Protein AF-A0A5C4V6X2-F1 (afdb_monomer)

Sequence (331 aa):
MIIRPVDLPLVREELARLTSSAVGDWAFGELAKRFVFKDRDLGDAVAKEEADRLRRAELFFASGDMSALAIAASEGLPAFNLLPEDLPSACGFLFLEEPVNIGELSEDGRQQAPIVAVSWGPMHVSGELVTDPSMMPHGALWVSWYLGREEALANAGLHVTPGKNGADLDRWIATFRHAPRLMCIEVSVVPFSPEAITADIGSDGDRPVRLDDSEGAGRWMRILKSAWLLMQQPVATVSDAEYKRHDRRRLERQKIEPSRVRVIMLRRAKTTSEHGDSDREFHHQWIVRGHWRQQWYPSRGVHRPVWIAPHIKGPEGAPMLGGEKVHAWVR

Structure (mmCIF, N/CA/C/O backbone):
data_AF-A0A5C4V6X2-F1
#
_entry.id   AF-A0A5C4V6X2-F1
#
loop_
_atom_site.group_PDB
_atom_site.id
_atom_site.type_symbol
_atom_site.label_atom_id
_atom_site.label_alt_id
_atom_site.label_comp_id
_atom_site.label_asym_id
_atom_site.label_entity_id
_atom_site.label_seq_id
_atom_site.pdbx_PDB_ins_code
_atom_site.Cartn_x
_atom_site.Cartn_y
_atom_site.Cartn_z
_atom_site.occupancy
_atom_site.B_iso_or_equiv
_atom_site.auth_seq_id
_atom_site.auth_comp_id
_atom_site.auth_asym_id
_atom_site.auth_atom_id
_atom_site.pdbx_PDB_model_num
ATOM 1 N N . MET A 1 1 ? 7.510 16.254 -3.938 1.00 63.25 1 MET A N 1
ATOM 2 C CA . MET A 1 1 ? 6.420 16.260 -4.953 1.00 63.25 1 MET A CA 1
ATOM 3 C C . MET A 1 1 ? 5.091 15.906 -4.283 1.00 63.25 1 MET A C 1
ATOM 5 O O . MET A 1 1 ? 5.080 14.962 -3.512 1.00 63.25 1 MET A O 1
ATOM 9 N N . ILE A 1 2 ? 3.987 16.613 -4.565 1.00 84.81 2 ILE A N 1
ATOM 10 C CA . ILE A 1 2 ? 2.660 16.296 -3.988 1.00 84.81 2 ILE A CA 1
ATOM 11 C C . ILE A 1 2 ? 1.873 15.413 -4.969 1.00 84.81 2 ILE A C 1
ATOM 13 O O . ILE A 1 2 ? 1.561 15.854 -6.076 1.00 84.81 2 ILE A O 1
ATOM 17 N N . ILE A 1 3 ? 1.544 14.182 -4.568 1.00 93.88 3 ILE A N 1
ATOM 18 C CA . ILE A 1 3 ? 0.653 13.269 -5.302 1.00 93.88 3 ILE A CA 1
ATOM 19 C C . ILE A 1 3 ? -0.695 13.251 -4.584 1.00 93.88 3 ILE A C 1
ATOM 21 O O . ILE A 1 3 ? -0.756 12.990 -3.389 1.00 93.88 3 ILE A O 1
ATOM 25 N N . ARG A 1 4 ? -1.785 13.530 -5.305 1.00 96.19 4 ARG A N 1
ATOM 26 C CA . ARG A 1 4 ? -3.150 13.438 -4.763 1.00 96.19 4 ARG A CA 1
ATOM 27 C C . ARG A 1 4 ? -3.753 12.075 -5.116 1.00 96.19 4 ARG A C 1
ATOM 29 O O . ARG A 1 4 ? -3.354 11.499 -6.129 1.00 96.19 4 ARG A O 1
ATOM 36 N N . PRO A 1 5 ? -4.792 11.602 -4.404 1.00 97.94 5 PRO A N 1
ATOM 37 C CA . PRO A 1 5 ? -5.452 10.337 -4.736 1.00 97.94 5 PRO A CA 1
ATOM 38 C C . PRO A 1 5 ? -5.871 10.224 -6.211 1.00 97.94 5 PRO A C 1
ATOM 40 O O . PRO A 1 5 ? -5.601 9.230 -6.876 1.00 97.94 5 PRO A O 1
ATOM 43 N N . VAL A 1 6 ? -6.453 11.290 -6.768 1.00 97.81 6 VAL A N 1
ATOM 44 C CA . VAL A 1 6 ? -6.906 11.348 -8.172 1.00 97.81 6 VAL A CA 1
ATOM 45 C C . VAL A 1 6 ? -5.769 11.332 -9.205 1.00 97.81 6 VAL A C 1
ATOM 47 O O . VAL A 1 6 ? -6.031 11.247 -10.402 1.00 97.81 6 VAL A O 1
ATOM 50 N N . ASP A 1 7 ? -4.511 11.444 -8.774 1.00 97.31 7 ASP A N 1
ATOM 51 C CA . ASP A 1 7 ? -3.341 11.365 -9.649 1.00 97.31 7 ASP A CA 1
ATOM 52 C C . ASP A 1 7 ? -2.807 9.924 -9.773 1.00 97.31 7 ASP A C 1
ATOM 54 O O . ASP A 1 7 ? -2.026 9.652 -10.684 1.00 97.31 7 ASP A O 1
ATOM 58 N N . LEU A 1 8 ? -3.251 8.985 -8.924 1.00 97.75 8 LEU A N 1
ATOM 59 C CA . LEU A 1 8 ? -2.748 7.605 -8.920 1.00 97.75 8 LEU A CA 1
ATOM 60 C C . LEU A 1 8 ? -2.955 6.827 -10.231 1.00 97.75 8 LEU A C 1
ATOM 62 O O . LEU A 1 8 ? -2.033 6.104 -10.604 1.00 97.75 8 LEU A O 1
ATOM 66 N N . PRO A 1 9 ? -4.067 6.969 -10.986 1.00 97.81 9 PRO A N 1
ATOM 67 C CA . PRO A 1 9 ? -4.181 6.301 -12.284 1.00 97.81 9 PRO A CA 1
ATOM 68 C C . PRO A 1 9 ? -3.096 6.745 -13.269 1.00 97.81 9 PRO A C 1
ATOM 70 O O . PRO A 1 9 ? -2.580 5.922 -14.019 1.00 97.81 9 PRO A O 1
ATOM 73 N N . LEU A 1 10 ? -2.726 8.033 -13.235 1.00 96.06 10 LEU A N 1
ATOM 74 C CA . LEU A 1 10 ? -1.632 8.568 -14.042 1.00 96.06 10 LEU A CA 1
ATOM 75 C C . LEU A 1 10 ? -0.285 8.038 -13.553 1.00 96.06 10 LEU A C 1
ATOM 77 O O . LEU A 1 10 ? 0.481 7.550 -14.370 1.00 96.06 10 LEU A O 1
ATOM 81 N N . VAL A 1 11 ? -0.013 8.079 -12.246 1.00 95.88 11 VAL A N 1
ATOM 82 C CA . VAL A 1 11 ? 1.248 7.565 -11.674 1.00 95.88 11 VAL A CA 1
ATOM 83 C C . VAL A 1 11 ? 1.455 6.088 -12.026 1.00 95.88 11 VAL A C 1
ATOM 85 O O . VAL A 1 11 ? 2.527 5.712 -12.489 1.00 95.88 11 VAL A O 1
ATOM 88 N N . ARG A 1 12 ? 0.417 5.259 -11.868 1.00 96.38 12 ARG A N 1
ATOM 89 C CA . ARG A 1 12 ? 0.436 3.833 -12.227 1.00 96.38 12 ARG A CA 1
ATOM 90 C C . ARG A 1 12 ? 0.742 3.618 -13.709 1.00 96.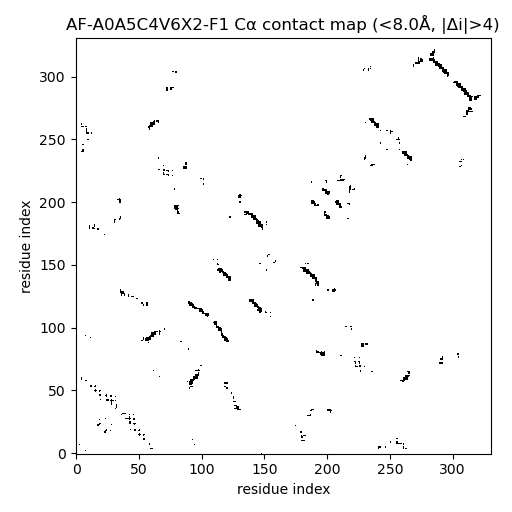38 12 ARG A C 1
ATOM 92 O O . ARG A 1 12 ? 1.520 2.733 -14.044 1.00 96.38 12 ARG A O 1
ATOM 99 N N . GLU A 1 13 ? 0.149 4.423 -14.587 1.00 95.50 13 GLU A N 1
ATOM 100 C CA . GLU A 1 13 ? 0.389 4.343 -16.031 1.00 95.50 13 GLU A CA 1
ATOM 101 C C . GLU A 1 13 ? 1.788 4.843 -16.420 1.00 95.50 13 GLU A C 1
ATOM 103 O O . GLU A 1 13 ? 2.435 4.240 -17.271 1.00 95.50 13 GLU A O 1
ATOM 108 N N . GLU A 1 14 ? 2.285 5.913 -15.793 1.00 93.25 14 GLU A N 1
ATOM 109 C CA . GLU A 1 14 ? 3.659 6.391 -15.986 1.00 93.25 14 GLU A CA 1
ATOM 110 C C . GLU A 1 14 ? 4.669 5.293 -15.610 1.00 93.25 14 GLU A C 1
ATOM 112 O O . GLU A 1 14 ? 5.596 5.028 -16.376 1.00 93.25 14 GLU A O 1
ATOM 117 N N . LEU A 1 15 ? 4.452 4.616 -14.474 1.00 93.56 15 LEU A N 1
ATOM 118 C CA . LEU A 1 15 ? 5.253 3.468 -14.047 1.00 93.56 15 LEU A CA 1
ATOM 119 C C . LEU A 1 15 ? 5.156 2.318 -15.054 1.00 93.56 15 LEU A C 1
ATOM 121 O O . LEU A 1 15 ? 6.179 1.885 -15.569 1.00 93.56 15 LEU A O 1
ATOM 125 N N . ALA A 1 16 ? 3.946 1.875 -15.411 1.00 93.50 16 ALA A N 1
ATOM 126 C CA . ALA A 1 16 ? 3.759 0.758 -16.337 1.00 93.50 16 ALA A CA 1
ATOM 127 C C . ALA A 1 16 ? 4.373 1.020 -17.725 1.00 93.50 16 ALA A C 1
ATOM 129 O O . ALA A 1 16 ? 4.905 0.102 -18.346 1.00 93.50 16 ALA A O 1
ATOM 130 N N . ARG A 1 17 ? 4.326 2.264 -18.226 1.00 90.81 17 ARG A N 1
ATOM 131 C CA . ARG A 1 17 ? 4.975 2.647 -19.492 1.00 90.81 17 ARG A CA 1
ATOM 132 C C . ARG A 1 17 ? 6.494 2.633 -19.401 1.00 90.81 17 ARG A C 1
ATOM 134 O O . ARG A 1 17 ? 7.124 2.174 -20.349 1.00 90.81 17 ARG A O 1
ATOM 141 N N . LEU A 1 18 ? 7.072 3.136 -18.305 1.00 86.75 18 LEU A N 1
ATOM 142 C CA . LEU A 1 18 ? 8.519 3.053 -18.102 1.00 86.75 18 LEU A CA 1
ATOM 143 C C . LEU A 1 18 ? 8.948 1.587 -18.025 1.00 86.75 18 LEU A C 1
ATOM 145 O O . LEU A 1 18 ? 9.894 1.203 -18.707 1.00 86.75 18 LEU A O 1
ATOM 149 N N . THR A 1 19 ? 8.242 0.782 -17.232 1.00 87.31 19 THR A N 1
ATOM 150 C CA . THR A 1 19 ? 8.545 -0.636 -17.056 1.00 87.31 19 THR A CA 1
ATOM 151 C C . THR A 1 19 ? 8.465 -1.392 -18.385 1.00 87.31 19 THR A C 1
ATOM 153 O O . THR A 1 19 ? 9.362 -2.160 -18.674 1.00 87.31 19 THR A O 1
ATOM 156 N N . SER A 1 20 ? 7.480 -1.124 -19.251 1.00 87.88 20 SER A N 1
ATOM 157 C CA . SER A 1 20 ? 7.398 -1.735 -20.597 1.00 87.88 20 SER A CA 1
ATOM 158 C C . SER A 1 20 ? 8.323 -1.113 -21.660 1.00 87.88 20 SER A C 1
ATOM 160 O O . SER A 1 20 ? 8.077 -1.285 -22.854 1.00 87.88 20 SER A O 1
ATOM 162 N N . SER A 1 21 ? 9.313 -0.308 -21.277 1.00 83.81 21 SER A N 1
ATOM 163 C CA . SER A 1 21 ? 10.268 0.292 -22.217 1.00 83.81 21 SER A CA 1
ATOM 164 C C . SER A 1 21 ? 11.620 -0.406 -22.125 1.00 83.81 21 SER A C 1
ATOM 166 O O . SER A 1 21 ? 11.929 -0.988 -21.095 1.00 83.81 21 SER A O 1
ATOM 168 N N . ALA A 1 22 ? 12.491 -0.222 -23.121 1.00 78.19 22 ALA A N 1
ATOM 169 C CA . ALA A 1 22 ? 13.857 -0.766 -23.093 1.00 78.19 22 ALA A CA 1
ATOM 170 C C . ALA A 1 22 ? 14.659 -0.380 -21.830 1.00 78.19 22 ALA A C 1
ATOM 172 O O . ALA A 1 22 ? 15.579 -1.079 -21.413 1.00 78.19 22 ALA A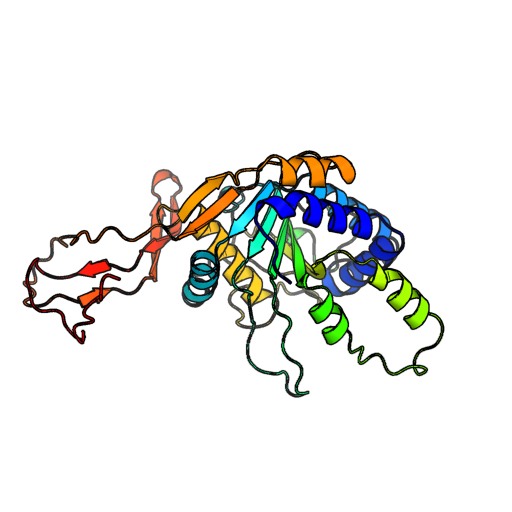 O 1
ATOM 173 N N . VAL A 1 23 ? 14.315 0.754 -21.215 1.00 75.38 23 VAL A N 1
ATOM 174 C CA . VAL A 1 23 ? 14.885 1.199 -19.939 1.00 75.38 23 VAL A CA 1
ATOM 175 C C . VAL A 1 23 ? 14.360 0.356 -18.785 1.00 75.38 23 VAL A C 1
ATOM 177 O O . VAL A 1 23 ? 15.127 0.003 -17.895 1.00 75.38 23 VAL A O 1
ATOM 180 N N . GLY A 1 24 ? 13.059 0.071 -18.788 1.00 76.44 24 GLY A N 1
ATOM 181 C CA . GLY A 1 24 ? 12.416 -0.814 -17.831 1.00 76.44 24 GLY A CA 1
ATOM 182 C C . GLY A 1 24 ? 12.963 -2.231 -17.933 1.00 76.44 24 GLY A C 1
ATOM 183 O O . GLY A 1 24 ? 13.367 -2.763 -16.908 1.00 76.44 24 GLY A O 1
ATOM 184 N N . ASP A 1 25 ? 13.095 -2.775 -19.145 1.00 77.19 25 ASP A N 1
ATOM 185 C CA . ASP A 1 25 ? 13.680 -4.101 -19.399 1.00 77.19 25 ASP A CA 1
ATOM 186 C C . ASP A 1 25 ? 15.080 -4.221 -18.786 1.00 77.19 25 ASP A C 1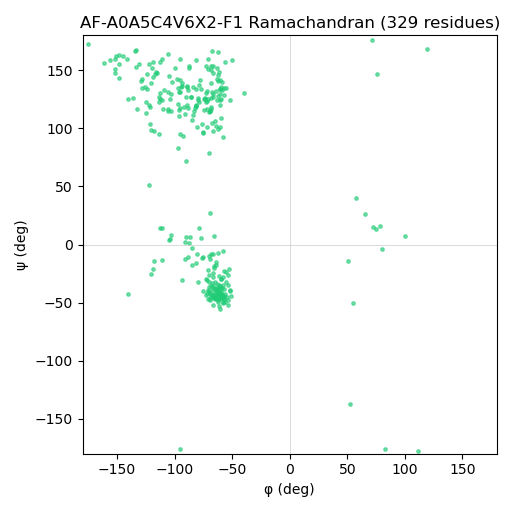
ATOM 188 O O . ASP A 1 25 ? 15.402 -5.191 -18.099 1.00 77.19 25 ASP A O 1
ATOM 192 N N . TRP A 1 26 ? 15.911 -3.193 -18.986 1.00 75.31 26 TRP A N 1
ATOM 193 C CA . TRP A 1 26 ? 17.236 -3.123 -18.383 1.00 75.31 26 TRP A CA 1
ATOM 194 C C . TRP A 1 26 ? 17.169 -2.984 -16.855 1.00 75.31 26 TRP A C 1
ATOM 196 O O . TRP A 1 26 ? 17.791 -3.772 -16.146 1.00 75.31 26 TRP A O 1
ATOM 206 N N . ALA A 1 27 ? 16.409 -2.018 -16.331 1.00 73.88 27 ALA A N 1
ATOM 207 C CA . ALA A 1 27 ? 16.361 -1.722 -14.899 1.00 73.88 27 ALA A CA 1
ATOM 208 C C . ALA A 1 27 ? 15.769 -2.880 -14.080 1.00 73.88 27 ALA A C 1
ATOM 210 O O . ALA A 1 27 ? 16.350 -3.284 -13.075 1.00 73.88 27 ALA A O 1
ATOM 211 N N . PHE A 1 28 ? 14.642 -3.442 -14.521 1.00 74.75 28 PHE A N 1
ATOM 212 C CA . PHE A 1 28 ? 14.029 -4.610 -13.891 1.00 74.75 28 PHE A CA 1
ATOM 213 C C . PHE A 1 28 ? 14.859 -5.869 -14.108 1.00 74.75 28 PHE A C 1
ATOM 215 O O . PHE A 1 28 ? 14.928 -6.680 -13.193 1.00 74.75 28 PHE A O 1
ATOM 222 N N . GLY A 1 29 ? 15.560 -6.003 -15.238 1.00 69.69 29 GLY A N 1
ATOM 223 C CA . GLY A 1 29 ? 16.567 -7.044 -15.416 1.00 69.69 29 GLY A CA 1
ATOM 224 C C . GLY A 1 29 ? 17.681 -6.966 -14.367 1.00 69.69 29 GLY A C 1
ATOM 225 O O . GLY A 1 29 ? 18.030 -7.982 -13.777 1.00 69.69 29 GLY A O 1
ATOM 226 N N . GLU A 1 30 ? 18.225 -5.779 -14.088 1.00 71.25 30 GLU A N 1
ATOM 227 C CA . GLU A 1 30 ? 19.267 -5.605 -13.064 1.00 71.25 30 GLU A CA 1
ATOM 228 C C . GLU A 1 30 ? 18.747 -5.818 -11.634 1.00 71.25 30 GLU A C 1
ATOM 230 O O . GLU A 1 30 ? 19.408 -6.492 -10.843 1.00 71.25 30 GLU A O 1
ATOM 235 N N . LEU A 1 31 ? 17.551 -5.314 -11.305 1.00 70.62 31 LEU A N 1
ATOM 236 C CA . LEU A 1 31 ? 16.918 -5.565 -10.003 1.00 70.62 31 LEU A CA 1
ATOM 237 C C . LEU A 1 31 ? 16.639 -7.065 -9.806 1.00 70.62 31 LEU A C 1
ATOM 239 O O . LEU A 1 31 ? 17.041 -7.646 -8.802 1.00 70.62 31 LEU A O 1
ATOM 243 N N . ALA A 1 32 ? 16.026 -7.723 -10.789 1.00 67.12 32 ALA A N 1
ATOM 244 C CA . ALA A 1 32 ? 15.681 -9.141 -10.730 1.00 67.12 32 ALA A CA 1
ATOM 245 C C . ALA A 1 32 ? 16.906 -10.042 -10.516 1.00 67.12 32 ALA A C 1
ATOM 247 O O . ALA A 1 32 ? 16.865 -10.930 -9.666 1.00 67.12 32 ALA A O 1
ATOM 248 N N . LYS A 1 33 ? 18.012 -9.788 -11.231 1.00 65.50 33 LYS A N 1
ATOM 249 C CA . LYS A 1 33 ? 19.277 -10.535 -11.075 1.00 65.50 33 LYS A CA 1
ATOM 250 C C . LYS A 1 33 ? 19.893 -10.359 -9.692 1.00 65.50 33 LYS A C 1
ATOM 252 O O . LYS A 1 33 ? 20.500 -11.283 -9.164 1.00 65.50 33 LYS A O 1
ATOM 257 N N . ARG A 1 34 ? 19.807 -9.146 -9.135 1.00 63.12 34 ARG A N 1
ATOM 258 C CA . ARG A 1 34 ? 20.435 -8.826 -7.851 1.00 63.12 34 ARG A CA 1
ATOM 259 C C . ARG A 1 34 ? 19.697 -9.464 -6.680 1.00 63.12 34 ARG A C 1
ATOM 261 O O . ARG A 1 34 ? 20.343 -9.748 -5.681 1.00 63.12 34 ARG A O 1
ATOM 268 N N . PHE A 1 35 ? 18.388 -9.673 -6.799 1.00 60.28 35 PHE A N 1
ATOM 269 C CA . PHE A 1 35 ? 17.549 -10.013 -5.651 1.00 60.28 35 PHE A CA 1
ATOM 270 C C . PHE A 1 35 ? 16.819 -11.363 -5.759 1.00 60.28 35 PHE A C 1
ATOM 272 O O . PHE A 1 35 ? 16.511 -11.935 -4.722 1.00 60.28 35 PHE A O 1
ATOM 279 N N . VAL A 1 36 ? 16.542 -11.896 -6.962 1.00 64.50 36 VAL A N 1
ATOM 280 C CA . VAL A 1 36 ? 15.541 -12.978 -7.112 1.00 64.50 36 VAL A CA 1
ATOM 281 C C . VAL A 1 36 ? 15.904 -14.086 -8.119 1.00 64.50 36 VAL A C 1
ATOM 283 O O . VAL A 1 36 ? 15.684 -15.261 -7.819 1.00 64.50 36 VAL A O 1
ATOM 286 N N . PHE A 1 37 ? 16.448 -13.768 -9.302 1.00 69.62 37 PHE A N 1
ATOM 287 C CA . PHE A 1 37 ? 16.612 -14.725 -10.417 1.00 69.62 37 PHE A CA 1
ATOM 288 C C . PHE A 1 37 ? 18.071 -15.002 -10.793 1.00 69.62 37 PHE A C 1
ATOM 290 O O . PHE A 1 37 ? 18.918 -14.114 -10.726 1.00 69.62 37 PHE A O 1
ATOM 297 N N . LYS A 1 38 ? 18.349 -16.232 -11.256 1.00 67.25 38 LYS A N 1
ATOM 298 C CA . LYS A 1 38 ? 19.693 -16.657 -11.694 1.00 67.25 38 LYS A CA 1
ATOM 299 C C . LYS A 1 38 ? 20.062 -16.190 -13.109 1.00 67.25 38 LYS A C 1
ATOM 301 O O . LYS A 1 38 ? 21.238 -15.952 -13.380 1.00 67.25 38 LYS A O 1
ATOM 306 N N . ASP A 1 39 ? 19.086 -16.086 -14.013 1.00 66.50 39 ASP A N 1
ATOM 307 C CA . ASP A 1 39 ? 19.312 -15.831 -15.444 1.00 66.50 39 ASP A CA 1
ATOM 308 C C . ASP A 1 39 ? 19.198 -14.338 -15.808 1.00 66.50 39 ASP A C 1
ATOM 310 O O . ASP A 1 39 ? 18.340 -13.611 -15.303 1.00 66.50 39 ASP A O 1
ATOM 314 N N . ARG A 1 40 ? 20.070 -13.877 -16.715 1.00 56.94 40 ARG A N 1
ATOM 315 C CA . ARG A 1 40 ? 20.117 -12.494 -17.188 1.00 56.94 40 ARG A CA 1
ATOM 316 C C . ARG A 1 40 ? 19.164 -12.183 -18.340 1.00 56.94 40 ARG A C 1
ATOM 318 O O . ARG A 1 40 ? 18.879 -10.999 -18.540 1.00 56.94 40 ARG A O 1
ATOM 325 N N . ASP A 1 41 ? 18.669 -13.197 -19.042 1.00 66.69 41 ASP A N 1
ATOM 326 C CA . ASP A 1 41 ? 17.851 -13.031 -20.252 1.00 66.69 41 ASP A CA 1
ATOM 327 C C . ASP A 1 41 ? 16.345 -12.874 -19.957 1.00 66.69 41 ASP A C 1
ATOM 329 O O . ASP A 1 41 ? 15.536 -12.676 -20.862 1.00 66.69 41 ASP A O 1
ATOM 333 N N . LEU A 1 42 ? 15.957 -12.882 -18.677 1.00 68.62 42 LEU A N 1
ATOM 334 C CA . LEU A 1 42 ? 14.565 -12.752 -18.225 1.00 68.62 42 LEU A CA 1
ATOM 335 C C . LEU A 1 42 ? 14.077 -11.299 -18.089 1.00 68.62 42 LEU A C 1
ATOM 337 O O . LEU A 1 42 ? 12.912 -11.085 -17.761 1.00 68.62 42 LEU A O 1
ATOM 341 N N . GLY A 1 43 ? 14.935 -10.300 -18.329 1.00 68.88 43 GLY A N 1
ATOM 342 C CA . GLY A 1 43 ? 14.634 -8.886 -18.057 1.00 68.88 43 GLY A CA 1
ATOM 343 C C . GLY A 1 43 ? 13.341 -8.375 -18.705 1.00 68.88 43 GLY A C 1
ATOM 344 O O . GLY A 1 43 ? 12.511 -7.799 -18.009 1.00 68.88 43 GLY A O 1
ATOM 345 N N . ASP A 1 44 ? 13.132 -8.650 -19.998 1.00 75.56 44 ASP A N 1
ATOM 346 C CA . ASP A 1 44 ? 11.900 -8.288 -20.729 1.00 75.56 44 ASP A CA 1
ATOM 347 C C . ASP A 1 44 ? 10.668 -8.995 -20.136 1.00 75.56 44 ASP A C 1
ATOM 349 O O . ASP A 1 44 ? 9.654 -8.367 -19.837 1.00 75.56 44 ASP A O 1
ATOM 353 N N . ALA A 1 45 ? 10.769 -10.300 -19.854 1.00 79.69 45 ALA A N 1
ATOM 354 C CA . ALA A 1 45 ? 9.664 -11.063 -19.273 1.00 79.69 45 ALA A CA 1
ATOM 355 C C . ALA A 1 45 ? 9.249 -10.523 -17.893 1.00 79.69 45 ALA A C 1
ATOM 357 O O . ALA A 1 45 ? 8.059 -10.311 -17.647 1.00 79.69 45 ALA A O 1
ATOM 358 N N . VAL A 1 46 ? 10.226 -10.237 -17.029 1.00 80.44 46 VAL A N 1
ATOM 359 C CA . VAL A 1 46 ? 10.010 -9.670 -15.694 1.00 80.44 46 VAL A CA 1
ATOM 360 C C . VAL A 1 46 ? 9.430 -8.256 -15.773 1.00 80.44 46 VAL A C 1
ATOM 362 O O . VAL A 1 46 ? 8.465 -7.936 -15.080 1.00 80.44 46 VAL A O 1
ATOM 365 N N . ALA A 1 47 ? 9.990 -7.400 -16.628 1.00 84.19 47 ALA A N 1
ATOM 366 C CA . ALA A 1 47 ? 9.513 -6.034 -16.804 1.00 84.19 47 ALA A CA 1
ATOM 367 C C . ALA A 1 47 ? 8.075 -6.014 -17.352 1.00 84.19 47 ALA A C 1
ATOM 369 O O . ALA A 1 47 ? 7.213 -5.266 -16.881 1.00 84.19 47 ALA A O 1
ATOM 370 N N . LYS A 1 48 ? 7.765 -6.893 -18.305 1.00 86.56 48 LYS A N 1
ATOM 371 C CA . LYS A 1 48 ? 6.410 -7.061 -18.823 1.00 86.56 48 LYS A CA 1
ATOM 372 C C . LYS A 1 48 ? 5.436 -7.526 -17.743 1.00 86.56 48 LYS A C 1
ATOM 374 O O . LYS A 1 48 ? 4.358 -6.943 -17.618 1.00 86.56 48 LYS A O 1
ATOM 379 N N . GLU A 1 49 ? 5.815 -8.527 -16.951 1.00 86.75 49 GLU A N 1
ATOM 380 C CA . GLU A 1 49 ? 5.000 -9.022 -15.841 1.00 86.75 49 GLU A CA 1
ATOM 381 C C . GLU A 1 49 ? 4.711 -7.912 -14.823 1.00 86.75 49 GLU A C 1
ATOM 383 O O . GLU A 1 49 ? 3.555 -7.707 -14.441 1.00 86.75 49 GLU A O 1
ATOM 388 N N . GLU A 1 50 ? 5.728 -7.132 -14.457 1.00 89.81 50 GLU A N 1
ATOM 389 C CA . GLU A 1 50 ? 5.570 -5.983 -13.574 1.00 89.81 50 GLU A CA 1
ATOM 390 C C . GLU A 1 50 ? 4.614 -4.936 -14.153 1.00 89.81 50 GLU A C 1
ATOM 392 O O . GLU A 1 50 ? 3.727 -4.434 -13.458 1.00 89.81 50 GLU A O 1
ATOM 397 N N . ALA A 1 51 ? 4.773 -4.589 -15.429 1.00 92.44 51 ALA A N 1
ATOM 398 C CA . ALA A 1 51 ? 3.921 -3.600 -16.070 1.00 92.44 51 ALA A CA 1
ATOM 399 C C . ALA A 1 51 ? 2.458 -4.066 -16.126 1.00 92.44 51 ALA A C 1
ATOM 401 O O . ALA A 1 51 ? 1.539 -3.277 -15.890 1.00 92.44 51 ALA A O 1
ATOM 402 N N . ASP A 1 52 ? 2.225 -5.350 -16.391 1.00 92.50 52 ASP A N 1
ATOM 403 C CA . ASP A 1 52 ? 0.889 -5.942 -16.404 1.00 92.50 52 ASP A CA 1
ATOM 404 C C . ASP A 1 52 ? 0.288 -6.026 -14.994 1.00 92.50 52 ASP A C 1
ATOM 406 O O . ASP A 1 52 ? -0.909 -5.782 -14.805 1.00 92.50 52 ASP A O 1
ATOM 410 N N . ARG A 1 53 ? 1.108 -6.301 -13.975 1.00 93.56 53 ARG A N 1
ATOM 411 C CA . ARG A 1 53 ? 0.720 -6.246 -12.559 1.00 93.56 53 ARG A CA 1
ATOM 412 C C . ARG A 1 53 ? 0.327 -4.827 -12.156 1.00 93.56 53 ARG A C 1
ATOM 414 O O . ARG A 1 53 ? -0.761 -4.631 -11.616 1.00 93.56 53 ARG A O 1
ATOM 421 N N . LEU A 1 54 ? 1.130 -3.829 -12.523 1.00 95.44 54 LEU A N 1
ATOM 422 C CA . LEU A 1 54 ? 0.809 -2.417 -12.330 1.00 95.44 54 LEU A CA 1
ATOM 423 C C . LEU A 1 54 ? -0.512 -2.045 -13.000 1.00 95.44 54 LEU A C 1
ATOM 425 O O . LEU A 1 54 ? -1.357 -1.452 -12.346 1.00 95.44 54 LEU A O 1
ATOM 429 N N . ARG A 1 55 ? -0.760 -2.426 -14.258 1.00 95.31 55 ARG A N 1
ATOM 430 C CA . ARG A 1 55 ? -2.028 -2.101 -14.945 1.00 95.31 55 ARG A CA 1
ATOM 431 C C . ARG A 1 55 ? -3.256 -2.737 -14.284 1.00 95.31 55 ARG A C 1
ATOM 433 O O . ARG A 1 55 ? -4.319 -2.117 -14.271 1.00 95.31 55 ARG A O 1
ATOM 440 N N . ARG A 1 56 ? -3.113 -3.939 -13.714 1.00 95.50 56 ARG A N 1
ATOM 441 C CA . ARG A 1 56 ? -4.179 -4.651 -12.982 1.00 95.50 56 ARG A CA 1
ATOM 442 C C . ARG A 1 56 ? -4.352 -4.186 -11.536 1.00 95.50 56 ARG A C 1
ATOM 444 O O . ARG A 1 56 ? -5.372 -4.503 -10.928 1.00 95.50 56 ARG A O 1
ATOM 451 N N . ALA A 1 57 ? -3.382 -3.463 -10.983 1.00 98.00 57 ALA A N 1
ATOM 452 C CA . ALA A 1 57 ? -3.375 -3.084 -9.582 1.00 98.00 57 ALA A CA 1
ATOM 453 C C . ALA A 1 57 ? -4.570 -2.193 -9.215 1.00 98.00 57 ALA A C 1
ATOM 455 O O . ALA A 1 57 ? -4.800 -1.136 -9.820 1.00 98.00 57 ALA A O 1
ATOM 456 N N . GLU A 1 58 ? -5.293 -2.599 -8.171 1.00 98.56 58 GLU A N 1
ATOM 457 C CA . GLU A 1 58 ? -6.257 -1.739 -7.498 1.00 98.56 58 GLU A CA 1
ATOM 458 C C . GLU A 1 58 ? -5.523 -0.615 -6.755 1.00 98.56 58 GLU A C 1
ATOM 460 O O . GLU A 1 58 ? -4.474 -0.829 -6.149 1.00 98.56 58 GLU A O 1
ATOM 465 N N . LEU A 1 59 ? -6.065 0.602 -6.813 1.00 98.75 59 LEU A N 1
ATOM 466 C CA . LEU A 1 59 ? -5.377 1.796 -6.328 1.00 98.75 59 LEU A CA 1
ATOM 467 C C . LEU A 1 59 ? -5.802 2.155 -4.906 1.00 98.75 59 LEU A C 1
ATOM 469 O O . LEU A 1 59 ? -6.997 2.290 -4.622 1.00 98.75 59 LEU A O 1
ATOM 473 N N . PHE A 1 60 ? -4.814 2.391 -4.049 1.00 98.75 60 PHE A N 1
ATOM 474 C CA . PHE A 1 60 ? -4.989 2.816 -2.670 1.00 98.75 60 PHE A CA 1
ATOM 475 C C . PHE A 1 60 ? -4.141 4.045 -2.364 1.00 98.75 60 PHE A C 1
ATOM 477 O O . PHE A 1 60 ? -2.984 4.143 -2.768 1.00 98.75 60 PHE A O 1
ATOM 484 N N . PHE A 1 61 ? -4.713 4.962 -1.599 1.00 98.56 61 PHE A N 1
ATOM 485 C CA . PHE A 1 61 ? -4.022 6.118 -1.052 1.00 98.56 61 PHE A CA 1
ATOM 486 C C . PHE A 1 61 ? -4.219 6.116 0.462 1.00 98.56 61 PHE A C 1
ATOM 488 O O . PHE A 1 61 ? -5.349 6.289 0.915 1.00 98.56 61 PHE A O 1
ATOM 495 N N . ALA A 1 62 ? -3.161 5.916 1.243 1.00 98.00 62 ALA A N 1
ATOM 496 C CA . ALA A 1 62 ? -3.220 6.062 2.693 1.00 98.00 62 ALA A CA 1
ATOM 497 C C . ALA A 1 62 ? -2.893 7.504 3.084 1.00 98.00 62 ALA A C 1
ATOM 499 O O . ALA A 1 62 ? -1.853 8.033 2.694 1.00 98.00 62 ALA A O 1
ATOM 500 N N . SER A 1 63 ? -3.773 8.126 3.872 1.00 96.88 63 SER A N 1
ATOM 501 C CA . SER A 1 63 ? -3.530 9.465 4.413 1.00 96.88 63 SER A CA 1
ATOM 502 C C . SER A 1 63 ? -2.298 9.496 5.323 1.00 96.88 63 SER A C 1
ATOM 504 O O . SER A 1 63 ? -1.844 8.446 5.788 1.00 96.88 63 SER A O 1
ATOM 506 N N . GLY A 1 64 ? -1.797 10.692 5.638 1.00 94.94 64 GLY A N 1
ATOM 507 C CA . GLY A 1 64 ? -0.635 10.881 6.514 1.00 94.94 64 GLY A CA 1
ATOM 508 C C . GLY A 1 64 ? -0.815 10.170 7.856 1.00 94.94 64 GLY A C 1
ATOM 509 O O . GLY A 1 64 ? -0.028 9.295 8.200 1.00 94.94 64 GLY A O 1
ATOM 510 N N . ASP A 1 65 ? -1.935 10.419 8.542 1.00 94.88 65 ASP A N 1
ATOM 511 C CA . ASP A 1 65 ? -2.265 9.760 9.818 1.00 94.88 65 ASP A CA 1
ATOM 512 C C . ASP A 1 65 ? -2.338 8.227 9.716 1.00 94.88 65 ASP A C 1
ATOM 514 O O . ASP A 1 65 ? -1.940 7.513 10.636 1.00 94.88 65 ASP A O 1
ATOM 518 N N . MET A 1 66 ? -2.859 7.704 8.602 1.00 96.12 66 MET A N 1
ATOM 519 C CA . MET A 1 66 ? -2.982 6.262 8.384 1.00 96.12 66 MET A CA 1
ATOM 520 C C . MET A 1 66 ? -1.610 5.629 8.129 1.00 96.12 66 MET A C 1
ATOM 522 O O . MET A 1 66 ? -1.300 4.568 8.668 1.00 96.12 66 MET A O 1
ATOM 526 N N . SER A 1 67 ? -0.779 6.303 7.338 1.00 95.56 67 SER A N 1
ATOM 527 C CA . SER A 1 67 ? 0.593 5.904 7.027 1.00 95.56 67 SER A CA 1
ATOM 528 C C . SER A 1 67 ? 1.464 5.933 8.291 1.00 95.56 67 SER A C 1
ATOM 530 O O . SER A 1 67 ? 2.118 4.943 8.616 1.00 95.56 67 SER A O 1
ATOM 532 N N . ALA A 1 68 ? 1.372 7.006 9.081 1.00 94.25 68 ALA A N 1
ATOM 533 C CA . ALA A 1 68 ? 2.041 7.139 10.372 1.00 94.25 68 ALA A CA 1
ATOM 534 C C . ALA A 1 68 ? 1.597 6.059 11.372 1.00 94.25 68 ALA A C 1
ATOM 536 O O . ALA A 1 68 ? 2.436 5.464 12.051 1.00 94.25 68 ALA A O 1
ATOM 537 N N . LEU A 1 69 ? 0.294 5.746 11.432 1.00 94.94 69 LEU A N 1
ATOM 538 C CA . LEU A 1 69 ? -0.198 4.643 12.257 1.00 94.94 69 LEU A CA 1
ATOM 539 C C . LEU A 1 69 ? 0.379 3.301 11.799 1.00 94.94 69 LEU A C 1
ATOM 541 O O . LEU A 1 69 ? 0.790 2.517 12.647 1.00 94.94 69 LEU A O 1
ATOM 545 N N . ALA A 1 70 ? 0.428 3.024 10.494 1.00 95.00 70 ALA A N 1
ATOM 546 C CA . ALA A 1 70 ? 0.989 1.773 9.987 1.00 95.00 70 ALA A CA 1
ATOM 547 C C . ALA A 1 70 ? 2.467 1.612 10.373 1.00 95.00 70 ALA A C 1
ATOM 549 O O . ALA A 1 70 ? 2.855 0.528 10.820 1.00 95.00 70 ALA A O 1
ATOM 550 N N . ILE A 1 71 ? 3.254 2.691 10.274 1.00 92.00 71 ILE A N 1
ATOM 551 C CA . ILE A 1 71 ? 4.659 2.741 10.703 1.00 92.00 71 ILE A CA 1
ATOM 552 C C . ILE A 1 71 ? 4.766 2.456 12.204 1.00 92.00 71 ILE A C 1
ATOM 554 O O . ILE A 1 71 ? 5.444 1.503 12.590 1.00 92.00 71 ILE A O 1
ATOM 558 N N . ALA A 1 72 ? 4.054 3.214 13.041 1.00 92.25 72 ALA A N 1
ATOM 559 C CA . ALA A 1 72 ? 4.113 3.073 14.496 1.00 92.25 72 ALA A CA 1
ATOM 560 C C . ALA A 1 72 ? 3.618 1.697 14.972 1.00 92.25 72 ALA A C 1
ATOM 562 O O . ALA A 1 72 ? 4.245 1.046 15.804 1.00 92.25 72 ALA A O 1
ATOM 563 N N . ALA A 1 73 ? 2.510 1.209 14.412 1.00 92.88 73 ALA A N 1
ATOM 564 C CA . ALA A 1 73 ? 1.959 -0.096 14.749 1.00 92.88 73 ALA A CA 1
ATOM 565 C C . ALA A 1 73 ? 2.888 -1.238 14.312 1.00 92.88 73 ALA A C 1
ATOM 567 O O . ALA A 1 73 ? 2.890 -2.286 14.954 1.00 92.88 73 ALA A O 1
ATOM 568 N N . SER A 1 74 ? 3.706 -1.057 13.270 1.00 89.88 74 SER A N 1
ATOM 569 C CA . SER A 1 74 ? 4.615 -2.110 12.802 1.00 89.88 74 SER A CA 1
ATOM 570 C C . SER A 1 74 ? 5.617 -2.558 13.871 1.00 89.88 74 SER A C 1
ATOM 572 O O . SER A 1 74 ? 5.993 -3.725 13.875 1.00 89.88 74 SER A O 1
ATOM 574 N N . GLU A 1 75 ? 6.018 -1.678 14.797 1.00 87.00 75 GLU A N 1
ATOM 575 C CA . GLU A 1 75 ? 7.017 -1.981 15.834 1.00 87.00 75 GLU A CA 1
ATOM 576 C C . GLU A 1 75 ? 6.582 -3.111 16.767 1.00 87.00 75 GLU A C 1
ATOM 578 O O . GLU A 1 75 ? 7.406 -3.919 17.186 1.00 87.00 75 GLU A O 1
ATOM 583 N N . GLY A 1 76 ? 5.282 -3.189 17.061 1.00 87.75 76 GLY A N 1
ATOM 584 C CA . GLY A 1 76 ? 4.703 -4.214 17.924 1.00 87.75 76 GLY A CA 1
ATOM 585 C C . GLY A 1 76 ? 3.978 -5.326 17.173 1.00 87.75 76 GLY A C 1
ATOM 586 O O . GLY A 1 76 ? 3.262 -6.090 17.820 1.00 87.75 76 GLY A O 1
ATOM 587 N N . LEU A 1 77 ? 4.065 -5.383 15.837 1.00 88.25 77 LEU A N 1
ATOM 588 C CA . LEU A 1 77 ? 3.345 -6.377 15.041 1.00 88.25 77 LEU A CA 1
ATOM 589 C C . LEU A 1 77 ? 3.963 -7.765 15.276 1.00 88.25 77 LEU A C 1
ATOM 591 O O . LEU A 1 77 ? 5.108 -7.991 14.880 1.00 88.25 77 LEU A O 1
ATOM 595 N N . PRO A 1 78 ? 3.234 -8.710 15.894 1.00 84.81 78 PRO A N 1
ATOM 596 C CA . PRO A 1 78 ? 3.747 -10.057 16.090 1.00 84.81 78 PRO A CA 1
ATOM 597 C C . PRO A 1 78 ? 3.877 -10.798 14.758 1.00 84.81 78 PRO A C 1
ATOM 599 O O . PRO A 1 78 ? 3.117 -10.562 13.816 1.00 84.81 78 PRO A O 1
ATOM 602 N N . ALA A 1 79 ? 4.799 -11.755 14.715 1.00 78.44 79 ALA A N 1
ATOM 603 C CA . ALA A 1 79 ? 4.936 -12.673 13.597 1.00 78.44 79 ALA A CA 1
ATOM 604 C C . ALA A 1 79 ? 3.611 -13.431 13.359 1.00 78.44 79 ALA A C 1
ATOM 606 O O . ALA A 1 79 ? 2.955 -13.888 14.300 1.00 78.44 79 ALA A O 1
ATOM 607 N N . PHE A 1 80 ? 3.187 -13.523 12.099 1.00 80.88 80 PHE A N 1
ATOM 608 C CA . PHE A 1 80 ? 1.975 -14.229 11.694 1.00 80.88 80 PHE A CA 1
ATOM 609 C C . PHE A 1 80 ? 2.121 -14.737 10.259 1.00 80.88 80 PHE A C 1
ATOM 611 O O . PHE A 1 80 ? 2.816 -14.126 9.441 1.00 80.88 80 PHE A O 1
ATOM 618 N N . ASN A 1 81 ? 1.439 -15.844 9.961 1.00 78.38 81 ASN A N 1
ATOM 619 C CA . ASN A 1 81 ? 1.363 -16.382 8.610 1.00 78.38 81 ASN A CA 1
ATOM 620 C C . ASN A 1 81 ? 0.542 -15.418 7.735 1.00 78.38 81 ASN A C 1
ATOM 622 O O . ASN A 1 81 ? -0.640 -15.193 8.008 1.00 78.38 81 ASN A O 1
ATOM 626 N N . LEU A 1 82 ? 1.180 -14.836 6.719 1.00 80.81 82 LEU A N 1
ATOM 627 C CA . LEU A 1 82 ? 0.501 -14.001 5.736 1.00 80.81 82 LEU A CA 1
ATOM 628 C C . LEU A 1 82 ? -0.348 -14.889 4.826 1.00 80.81 82 LEU A C 1
ATOM 630 O O . LEU A 1 82 ? 0.173 -15.784 4.173 1.00 80.81 82 LEU A O 1
ATOM 634 N N . LEU A 1 83 ? -1.639 -14.602 4.749 1.00 84.25 83 LEU A N 1
ATOM 635 C CA . LEU A 1 83 ? -2.589 -15.287 3.888 1.00 84.25 83 LEU A CA 1
ATOM 636 C C . LEU A 1 83 ? -3.091 -14.334 2.795 1.00 84.25 83 LEU A C 1
ATOM 638 O O . LEU A 1 83 ? -3.081 -13.117 2.993 1.00 84.25 83 LEU A O 1
ATOM 642 N N . PRO A 1 84 ? -3.581 -14.848 1.654 1.00 86.62 84 PRO A N 1
ATOM 643 C CA . PRO A 1 84 ? -4.157 -14.008 0.607 1.00 86.62 84 PRO A CA 1
ATOM 644 C C . PRO A 1 84 ? -5.273 -13.075 1.102 1.00 86.62 84 PRO A C 1
ATOM 646 O O . PRO A 1 84 ? -5.373 -11.947 0.628 1.00 86.62 84 PRO A O 1
ATOM 649 N N . GLU A 1 85 ? -6.084 -13.505 2.076 1.00 86.88 85 GLU A N 1
ATOM 650 C CA . GLU A 1 85 ? -7.136 -12.667 2.673 1.00 86.88 85 GLU A CA 1
ATOM 651 C C . GLU A 1 85 ? -6.625 -11.504 3.533 1.00 86.88 85 GLU A C 1
ATOM 653 O O . GLU A 1 85 ? -7.406 -10.629 3.892 1.00 86.88 85 GLU A O 1
ATOM 658 N N . ASP A 1 86 ? -5.338 -11.483 3.883 1.00 89.19 86 ASP A N 1
ATOM 659 C CA . ASP A 1 86 ? -4.740 -10.364 4.611 1.00 89.19 86 ASP A CA 1
ATOM 660 C C . ASP A 1 86 ? -4.391 -9.204 3.693 1.00 89.19 86 ASP A C 1
ATOM 662 O O . ASP A 1 86 ? -4.032 -8.135 4.177 1.00 89.19 86 ASP A O 1
ATOM 666 N N . LEU A 1 87 ? -4.492 -9.392 2.381 1.00 93.75 87 LEU A N 1
ATOM 667 C CA . LEU A 1 87 ? -4.263 -8.350 1.399 1.00 93.75 87 LEU A CA 1
ATOM 668 C C . LEU A 1 87 ? -5.584 -7.618 1.133 1.00 93.75 87 LEU A C 1
ATOM 670 O O . LEU A 1 87 ? -6.602 -8.260 0.880 1.00 93.75 87 LEU A O 1
ATOM 674 N N . PRO A 1 88 ? -5.593 -6.276 1.075 1.00 96.25 88 PRO A N 1
ATOM 675 C CA . PRO A 1 88 ? -6.814 -5.527 0.775 1.00 96.25 88 PRO A CA 1
ATOM 676 C C . PRO A 1 88 ? -7.281 -5.696 -0.689 1.00 96.25 88 PRO A C 1
ATOM 678 O O . PRO A 1 88 ? -8.376 -5.249 -1.050 1.00 96.25 88 PRO A O 1
ATOM 681 N N . SER A 1 89 ? -6.441 -6.305 -1.533 1.00 96.81 89 SER A N 1
ATOM 682 C CA . SER A 1 89 ? -6.731 -6.795 -2.886 1.00 96.81 89 SER A CA 1
ATOM 683 C C . SER A 1 89 ? -5.666 -7.806 -3.320 1.00 96.81 89 SER A C 1
ATOM 685 O O . SER A 1 89 ? -4.524 -7.732 -2.866 1.00 96.81 89 SER A O 1
ATOM 687 N N . ALA A 1 90 ? -5.988 -8.697 -4.263 1.00 94.50 90 ALA A N 1
ATOM 688 C CA . ALA A 1 90 ? -5.023 -9.672 -4.788 1.00 94.50 90 ALA A CA 1
ATOM 689 C C . ALA A 1 90 ? -3.850 -9.021 -5.549 1.00 94.50 90 ALA A C 1
ATOM 691 O O . ALA A 1 90 ? -2.734 -9.526 -5.521 1.00 94.50 90 ALA A O 1
ATOM 692 N N . CYS A 1 91 ? -4.101 -7.893 -6.221 1.00 96.56 91 CYS A N 1
ATOM 693 C CA . CYS A 1 91 ? -3.098 -7.081 -6.907 1.00 96.56 91 CYS A CA 1
ATOM 694 C C . CYS A 1 91 ? -3.374 -5.612 -6.589 1.00 96.56 91 CYS A C 1
ATOM 696 O O . CYS A 1 91 ? -4.503 -5.152 -6.773 1.00 96.56 91 CYS A O 1
ATOM 698 N N . GLY A 1 92 ? -2.391 -4.869 -6.088 1.00 98.00 92 GLY A N 1
ATOM 699 C CA . GLY A 1 92 ? -2.623 -3.517 -5.589 1.00 98.00 92 GLY A CA 1
ATOM 700 C C . GLY A 1 92 ? -1.420 -2.594 -5.690 1.00 98.00 92 GLY A C 1
ATOM 701 O O . GLY A 1 92 ? -0.284 -3.035 -5.828 1.00 98.00 92 GLY A O 1
ATOM 702 N N . PHE A 1 93 ? -1.705 -1.296 -5.659 1.00 98.56 93 PHE A N 1
ATOM 703 C CA . PHE A 1 93 ? -0.739 -0.207 -5.630 1.00 98.56 93 PHE A CA 1
ATOM 704 C C . PHE A 1 93 ? -1.163 0.766 -4.531 1.00 98.56 93 PHE A C 1
ATOM 706 O O . PHE A 1 93 ? -2.241 1.361 -4.609 1.00 98.56 93 PHE A O 1
ATOM 713 N N . LEU A 1 94 ? -0.330 0.912 -3.506 1.00 98.50 94 LEU A N 1
ATOM 714 C CA . LEU A 1 94 ? -0.556 1.777 -2.357 1.00 98.50 94 LEU A CA 1
ATOM 715 C C . LEU A 1 94 ? 0.429 2.940 -2.389 1.00 98.50 94 LEU A C 1
ATOM 717 O O . LEU A 1 94 ? 1.637 2.727 -2.398 1.00 98.50 94 LEU A O 1
ATOM 721 N N . PHE A 1 95 ? -0.101 4.159 -2.356 1.00 98.12 95 PHE A N 1
ATOM 722 C CA . PHE A 1 95 ? 0.664 5.366 -2.065 1.00 98.12 95 PHE A CA 1
ATOM 723 C C . PHE A 1 95 ? 0.514 5.736 -0.584 1.00 98.12 95 PHE A C 1
ATOM 725 O O . PHE A 1 95 ? -0.605 5.733 -0.062 1.00 98.12 95 PHE A O 1
ATOM 732 N N . LEU A 1 96 ? 1.628 6.062 0.066 1.00 96.38 96 LEU A N 1
ATOM 733 C CA . LEU A 1 96 ? 1.721 6.479 1.463 1.00 96.38 96 LEU A CA 1
ATOM 734 C C . LEU A 1 96 ? 1.985 7.986 1.502 1.00 96.38 96 LEU A C 1
ATOM 736 O O . LEU A 1 96 ? 3.008 8.453 1.003 1.00 96.38 96 LEU A O 1
ATOM 740 N N . GLU A 1 97 ? 1.051 8.756 2.059 1.00 94.62 97 GLU A N 1
ATOM 741 C CA . GLU A 1 97 ? 1.226 10.208 2.191 1.00 94.62 97 GLU A CA 1
ATOM 742 C C . GLU A 1 97 ? 2.324 10.564 3.205 1.00 94.62 97 GLU A C 1
ATOM 744 O O . GLU A 1 97 ? 3.078 11.501 2.956 1.00 94.62 97 GLU A O 1
ATOM 749 N N . GLU A 1 98 ? 2.453 9.788 4.290 1.00 92.56 98 GLU A N 1
ATOM 750 C CA . GLU A 1 98 ? 3.632 9.838 5.166 1.00 92.56 98 GLU A CA 1
ATOM 751 C C . GLU A 1 98 ? 4.660 8.804 4.678 1.00 92.56 98 GLU A C 1
ATOM 753 O O . GLU A 1 98 ? 4.347 7.606 4.674 1.00 92.56 98 GLU A O 1
ATOM 758 N N . PRO A 1 99 ? 5.870 9.219 4.267 1.00 89.38 99 PRO A N 1
ATOM 759 C CA . PRO A 1 99 ? 6.883 8.295 3.782 1.00 89.38 99 PRO A CA 1
ATOM 760 C C . PRO A 1 99 ? 7.405 7.345 4.858 1.00 89.38 99 PRO A C 1
ATOM 762 O O . PRO A 1 99 ? 7.579 7.704 6.023 1.00 89.38 99 PRO A O 1
ATOM 765 N N . VAL A 1 100 ? 7.762 6.134 4.440 1.00 85.88 100 VAL A N 1
ATOM 766 C CA . VAL A 1 100 ? 8.447 5.171 5.298 1.00 85.88 100 VAL A CA 1
ATOM 767 C C . VAL A 1 100 ? 9.944 5.438 5.259 1.00 85.88 100 VAL A C 1
ATOM 769 O O . VAL A 1 100 ? 10.620 5.119 4.280 1.00 85.88 100 VAL A O 1
ATOM 772 N N . ASN A 1 101 ? 10.460 5.987 6.355 1.00 78.38 101 ASN A N 1
ATOM 773 C CA . ASN A 1 101 ? 11.889 6.176 6.579 1.00 78.38 101 ASN A CA 1
ATOM 774 C C . ASN A 1 101 ? 12.429 5.015 7.427 1.00 78.38 101 ASN A C 1
ATOM 776 O O . ASN A 1 101 ? 11.975 4.804 8.556 1.00 78.38 101 ASN A O 1
ATOM 780 N N . ILE A 1 102 ? 13.403 4.262 6.916 1.00 60.41 102 ILE A N 1
ATOM 781 C CA . ILE A 1 102 ? 14.119 3.269 7.722 1.00 60.41 102 ILE A CA 1
ATOM 782 C C . ILE A 1 102 ? 15.402 3.913 8.265 1.00 60.41 102 ILE A C 1
ATOM 784 O O . ILE A 1 102 ? 16.435 3.890 7.623 1.00 60.41 102 ILE A O 1
ATOM 788 N N . GLY A 1 103 ? 15.355 4.436 9.488 1.00 55.06 103 GLY A N 1
ATOM 789 C CA . GLY A 1 103 ? 16.565 4.634 10.303 1.00 55.06 103 GLY A CA 1
ATOM 790 C C . GLY A 1 103 ? 17.530 5.753 9.882 1.00 55.06 103 GLY A C 1
ATOM 791 O O . GLY A 1 103 ? 17.304 6.483 8.919 1.00 55.06 103 GLY A O 1
ATOM 792 N N . GLU A 1 104 ? 18.560 5.932 10.716 1.00 49.09 104 GLU A N 1
ATOM 793 C CA . GLU A 1 104 ? 19.550 7.012 10.624 1.00 49.09 104 GLU A CA 1
ATOM 794 C C . GLU A 1 104 ? 20.447 6.892 9.383 1.00 49.09 104 GLU A C 1
ATOM 796 O O . GLU A 1 104 ? 20.470 5.863 8.706 1.00 49.09 104 GLU A O 1
ATOM 801 N N . LEU A 1 105 ? 21.165 7.985 9.092 1.00 47.62 105 LEU A N 1
ATOM 802 C CA . LEU A 1 105 ? 22.194 8.071 8.053 1.00 47.62 105 LEU A CA 1
ATOM 803 C C . LEU A 1 105 ? 23.022 6.782 8.031 1.00 47.62 105 LEU A C 1
ATOM 805 O O . LEU A 1 105 ? 23.508 6.349 9.077 1.00 47.62 105 LEU A O 1
ATOM 809 N N . SER A 1 106 ? 23.215 6.183 6.857 1.00 51.47 106 SER A N 1
ATOM 810 C CA . SER A 1 106 ? 24.238 5.145 6.723 1.00 51.47 106 SER A CA 1
ATOM 811 C C . SER A 1 106 ? 25.599 5.712 7.153 1.00 51.47 106 SER A C 1
ATOM 813 O O . SER A 1 106 ? 25.796 6.928 7.145 1.00 51.47 106 SER A O 1
ATOM 815 N N . GLU A 1 107 ? 26.552 4.859 7.547 1.00 47.97 107 GLU A N 1
ATOM 816 C CA . GLU A 1 107 ? 27.890 5.292 8.011 1.00 47.97 107 GLU A CA 1
ATOM 817 C C . GLU A 1 107 ? 28.615 6.227 7.015 1.00 47.97 107 GLU A C 1
ATOM 819 O O . GLU A 1 107 ? 29.498 6.992 7.396 1.00 47.97 107 GLU A O 1
ATOM 824 N N . ASP A 1 108 ? 28.213 6.206 5.741 1.00 49.00 108 ASP A N 1
ATOM 825 C CA . ASP A 1 108 ? 28.684 7.078 4.661 1.00 49.00 108 ASP A CA 1
ATOM 826 C C . ASP A 1 108 ? 27.926 8.425 4.542 1.00 49.00 108 ASP A C 1
ATOM 828 O O . ASP A 1 108 ? 28.160 9.187 3.601 1.00 49.00 108 ASP A O 1
ATOM 832 N N . GLY A 1 109 ? 27.024 8.738 5.476 1.00 46.41 109 GLY A N 1
ATOM 833 C CA . GLY A 1 109 ? 26.238 9.971 5.514 1.00 46.41 109 GLY A CA 1
ATOM 834 C C . GLY A 1 109 ? 25.092 10.038 4.500 1.00 46.41 109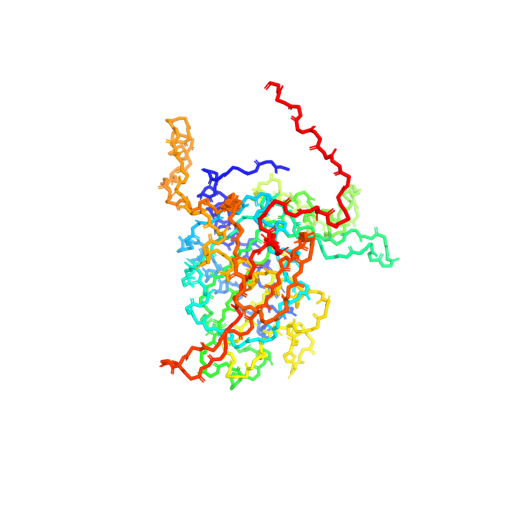 GLY A C 1
ATOM 835 O O . GLY A 1 109 ? 24.551 11.125 4.281 1.00 46.41 109 GLY A O 1
ATOM 836 N N . ARG A 1 110 ? 24.712 8.926 3.853 1.00 50.06 110 ARG A N 1
ATOM 837 C CA . ARG A 1 110 ? 23.560 8.901 2.938 1.00 50.06 110 ARG A CA 1
ATOM 838 C C . ARG A 1 110 ? 22.257 8.702 3.710 1.00 50.06 110 ARG A C 1
ATOM 840 O O . ARG A 1 110 ? 22.152 7.884 4.619 1.00 50.06 110 ARG A O 1
ATOM 847 N N . GLN A 1 111 ? 21.241 9.479 3.351 1.00 52.47 111 GLN A N 1
ATOM 848 C CA . GLN A 1 111 ? 19.900 9.317 3.901 1.00 52.47 111 GLN A CA 1
ATOM 849 C C . GLN A 1 111 ? 19.261 8.070 3.280 1.00 52.47 111 GLN A C 1
ATOM 851 O O . GLN A 1 111 ? 19.206 7.969 2.055 1.00 52.47 111 GLN A O 1
ATOM 856 N N . GLN A 1 112 ? 18.771 7.131 4.099 1.00 60.84 112 GLN A N 1
ATOM 857 C CA . GLN A 1 112 ? 17.986 6.017 3.565 1.00 60.84 112 GLN A CA 1
ATOM 858 C C . GLN A 1 112 ? 16.747 6.555 2.847 1.00 60.84 112 GLN A C 1
ATOM 860 O O . GLN A 1 112 ? 16.074 7.478 3.312 1.00 60.84 112 GLN A O 1
ATOM 865 N N . ALA A 1 113 ? 16.485 5.995 1.673 1.00 66.69 113 ALA A N 1
ATOM 866 C CA . ALA A 1 113 ? 15.501 6.522 0.753 1.00 66.69 113 ALA A CA 1
ATOM 867 C C . ALA A 1 113 ? 14.071 6.396 1.309 1.00 66.69 113 ALA A C 1
ATOM 869 O O . ALA A 1 113 ? 13.675 5.292 1.690 1.00 66.69 113 ALA A O 1
ATOM 870 N N . PRO A 1 114 ? 13.267 7.473 1.314 1.00 85.12 114 PRO A N 1
ATOM 871 C CA . PRO A 1 114 ? 11.890 7.395 1.779 1.00 85.12 114 PRO A CA 1
ATOM 872 C C . PRO A 1 114 ? 11.049 6.573 0.797 1.00 85.12 114 PRO A C 1
ATOM 874 O O . PRO A 1 114 ? 10.826 6.995 -0.340 1.00 85.12 114 PRO A O 1
ATOM 877 N N . ILE A 1 115 ? 10.535 5.420 1.228 1.00 88.12 115 ILE A N 1
ATOM 878 C CA . ILE A 1 115 ? 9.545 4.681 0.437 1.00 88.12 115 ILE A CA 1
ATOM 879 C C . ILE A 1 115 ? 8.207 5.409 0.540 1.00 88.12 115 ILE A C 1
ATOM 881 O O . ILE A 1 115 ? 7.695 5.642 1.634 1.00 88.12 115 ILE A O 1
ATOM 885 N N . VAL A 1 116 ? 7.626 5.753 -0.608 1.00 93.88 116 VAL A N 1
ATOM 886 C CA . VAL A 1 116 ? 6.351 6.495 -0.693 1.00 93.88 116 VAL A CA 1
ATOM 887 C C . VAL A 1 116 ? 5.256 5.703 -1.391 1.00 93.88 116 VAL A C 1
ATOM 889 O O . VAL A 1 116 ? 4.088 6.077 -1.334 1.00 93.88 116 VAL A O 1
ATOM 892 N N . ALA A 1 117 ? 5.603 4.615 -2.076 1.00 96.19 117 ALA A N 1
ATOM 893 C CA . ALA A 1 117 ? 4.610 3.719 -2.636 1.00 96.19 117 ALA A CA 1
ATOM 894 C C . ALA A 1 117 ? 5.122 2.289 -2.727 1.00 96.19 117 ALA A C 1
ATOM 896 O O . ALA A 1 117 ? 6.322 2.019 -2.710 1.00 96.19 117 ALA A O 1
ATOM 897 N N . VAL A 1 118 ? 4.176 1.375 -2.873 1.00 96.19 118 VAL A N 1
ATOM 898 C CA . VAL A 1 118 ? 4.431 -0.050 -3.019 1.00 96.19 118 VAL A CA 1
ATOM 899 C C . VAL A 1 118 ? 3.365 -0.676 -3.900 1.00 96.19 118 VAL A C 1
ATOM 901 O O . VAL A 1 118 ? 2.192 -0.303 -3.835 1.00 96.19 118 VAL A O 1
ATOM 904 N N . SER A 1 119 ? 3.761 -1.637 -4.724 1.00 97.12 119 SER A N 1
ATOM 905 C CA . SER A 1 119 ? 2.835 -2.460 -5.494 1.00 97.12 119 SER A CA 1
ATOM 906 C C . SER A 1 119 ? 3.024 -3.922 -5.133 1.00 97.12 119 SER A C 1
ATOM 908 O O . SER A 1 119 ? 4.150 -4.394 -5.013 1.00 97.12 119 SER A O 1
ATOM 910 N N . TRP A 1 120 ? 1.935 -4.672 -5.009 1.00 95.62 120 TRP A N 1
ATOM 911 C CA . TRP A 1 120 ? 1.970 -6.117 -4.767 1.00 95.62 120 TRP A CA 1
ATOM 912 C C . TRP A 1 120 ? 1.044 -6.857 -5.730 1.00 95.62 120 TRP A C 1
ATOM 914 O O . TRP A 1 120 ? 0.107 -6.293 -6.296 1.00 95.62 120 TRP A O 1
ATOM 924 N N . GLY A 1 121 ? 1.344 -8.125 -5.965 1.00 93.88 121 GLY A N 1
ATOM 925 C CA . GLY A 1 121 ? 0.505 -9.022 -6.745 1.00 93.88 121 GLY A CA 1
ATOM 926 C C . GLY A 1 121 ? 1.070 -10.436 -6.741 1.00 93.88 121 GLY A C 1
ATOM 927 O O . GLY A 1 121 ? 2.170 -10.639 -6.225 1.00 93.88 121 GLY A O 1
ATOM 928 N N . PRO A 1 122 ? 0.334 -11.412 -7.292 1.00 89.69 122 PRO A N 1
ATOM 929 C CA . PRO A 1 122 ? 0.843 -12.769 -7.417 1.00 89.69 122 PRO A CA 1
ATOM 930 C C . PRO A 1 122 ? 2.124 -12.755 -8.251 1.00 89.69 122 PRO A C 1
ATOM 932 O O . PRO A 1 122 ? 2.158 -12.128 -9.310 1.00 89.69 122 PRO A O 1
ATOM 935 N N . MET A 1 123 ? 3.153 -13.440 -7.765 1.00 82.50 123 MET A N 1
ATOM 936 C CA . MET A 1 123 ? 4.341 -13.729 -8.553 1.00 82.50 123 MET A CA 1
ATOM 937 C C . MET A 1 123 ? 4.050 -14.909 -9.476 1.00 82.50 123 MET A C 1
ATOM 939 O O . MET A 1 123 ? 3.646 -15.981 -9.014 1.00 82.50 123 MET A O 1
ATOM 943 N N . HIS A 1 124 ? 4.283 -14.733 -10.771 1.00 77.19 124 HIS A N 1
ATOM 944 C CA . HIS A 1 124 ? 4.384 -15.840 -11.704 1.00 77.19 124 HIS A CA 1
ATOM 945 C C . HIS A 1 124 ? 5.867 -16.185 -11.870 1.00 77.19 124 HIS A C 1
ATOM 947 O O . HIS A 1 124 ? 6.716 -15.317 -12.041 1.00 77.19 124 HIS A O 1
ATOM 953 N N . VAL A 1 125 ? 6.217 -17.466 -11.752 1.00 63.09 125 VAL A N 1
ATOM 954 C CA . VAL A 1 125 ? 7.616 -17.885 -11.895 1.00 63.09 125 VAL A CA 1
ATOM 955 C C . VAL A 1 125 ? 7.973 -17.857 -13.379 1.00 63.09 125 VAL A C 1
ATOM 957 O O . VAL A 1 125 ? 7.688 -18.802 -14.114 1.00 63.09 125 VAL A O 1
ATOM 960 N N . SER A 1 126 ? 8.577 -16.760 -13.826 1.00 62.56 126 SER A N 1
ATOM 961 C CA . SER A 1 126 ? 9.229 -16.653 -15.127 1.00 62.56 126 SER A CA 1
ATOM 962 C C . SER A 1 126 ? 10.736 -16.883 -14.950 1.00 62.56 126 SER A C 1
ATOM 964 O O . SER A 1 126 ? 11.507 -15.948 -14.811 1.00 62.56 126 SER A O 1
ATOM 966 N N . GLY A 1 127 ? 11.164 -18.152 -14.916 1.00 64.62 127 GLY A N 1
ATOM 967 C CA . GLY A 1 127 ? 12.586 -18.539 -14.884 1.00 64.62 127 GLY A CA 1
ATOM 968 C C . GLY A 1 127 ? 13.079 -19.178 -13.581 1.00 64.62 127 GLY A C 1
ATOM 969 O O . GLY A 1 127 ? 12.302 -19.442 -12.667 1.00 64.62 127 GLY A O 1
ATOM 970 N N . GLU A 1 128 ? 14.379 -19.488 -13.518 1.00 69.31 128 GLU A N 1
ATOM 971 C CA . GLU A 1 128 ? 14.990 -20.156 -12.359 1.00 69.31 128 GLU A CA 1
ATOM 972 C C . GLU A 1 128 ? 15.329 -19.140 -11.255 1.00 69.31 128 GLU A C 1
ATOM 974 O O . GLU A 1 128 ? 16.137 -18.223 -11.447 1.00 69.31 128 GLU A O 1
ATOM 979 N N . LEU A 1 129 ? 14.694 -19.304 -10.093 1.00 70.44 129 LEU A N 1
ATOM 980 C CA . LEU A 1 129 ? 14.934 -18.490 -8.901 1.00 70.44 129 LEU A CA 1
ATOM 981 C C . LEU A 1 129 ? 16.280 -18.841 -8.262 1.00 70.44 129 LEU A C 1
ATOM 983 O O . LEU A 1 129 ? 16.771 -19.964 -8.385 1.00 70.44 129 LEU A O 1
ATOM 987 N N . VAL A 1 130 ? 16.871 -17.880 -7.551 1.00 65.00 130 VAL A N 1
ATOM 988 C CA . VAL A 1 130 ? 18.050 -18.126 -6.704 1.00 65.00 130 VAL A CA 1
ATOM 989 C C . VAL A 1 130 ? 17.697 -19.088 -5.568 1.00 65.00 130 VAL A C 1
ATOM 991 O O . VAL A 1 130 ? 18.499 -19.952 -5.231 1.00 65.00 130 VAL A O 1
ATOM 994 N N . THR A 1 131 ? 16.488 -18.973 -5.021 1.00 64.88 131 THR A N 1
ATOM 995 C CA . THR A 1 131 ? 15.969 -19.801 -3.929 1.00 64.88 131 THR A CA 1
ATOM 996 C C . THR A 1 131 ? 15.292 -21.080 -4.407 1.00 64.88 131 THR A C 1
ATOM 998 O O . THR A 1 131 ? 14.746 -21.143 -5.508 1.00 64.88 131 THR A O 1
ATOM 1001 N N . ASP A 1 132 ? 15.283 -22.098 -3.539 1.00 67.44 132 ASP A N 1
ATOM 1002 C CA . ASP A 1 132 ? 14.584 -23.362 -3.787 1.00 67.44 132 ASP A CA 1
ATOM 1003 C C . ASP A 1 132 ? 13.067 -23.123 -3.980 1.00 67.44 132 ASP A C 1
ATOM 1005 O O . ASP A 1 132 ? 12.404 -22.623 -3.061 1.00 67.44 132 ASP A O 1
ATOM 1009 N N . PRO A 1 133 ? 12.480 -23.490 -5.139 1.00 69.19 133 PRO A N 1
ATOM 1010 C CA . PRO A 1 133 ? 11.042 -23.380 -5.380 1.00 69.19 133 PRO A CA 1
ATOM 1011 C C . PRO A 1 133 ? 10.169 -24.092 -4.338 1.00 69.19 133 PRO A C 1
ATOM 1013 O O . PRO A 1 133 ? 9.019 -23.693 -4.137 1.00 69.19 133 PRO A O 1
ATOM 1016 N N . SER A 1 134 ? 10.686 -25.107 -3.631 1.00 71.81 134 SER A N 1
ATOM 1017 C CA . SER A 1 134 ? 9.955 -25.771 -2.544 1.00 71.81 134 SER A CA 1
ATOM 1018 C C . SER A 1 134 ? 9.651 -24.847 -1.361 1.00 71.81 134 SER A C 1
ATOM 1020 O O . SER A 1 134 ? 8.805 -25.184 -0.536 1.00 71.81 134 SER A O 1
ATOM 1022 N N . MET A 1 135 ? 10.311 -23.686 -1.269 1.00 68.19 135 MET A N 1
ATOM 1023 C CA . MET A 1 135 ? 10.063 -22.655 -0.252 1.00 68.19 135 MET A CA 1
ATOM 1024 C C . MET A 1 135 ? 8.784 -21.845 -0.512 1.00 68.19 135 MET A C 1
ATOM 1026 O O . MET A 1 135 ? 8.335 -21.100 0.357 1.00 68.19 135 MET A O 1
ATOM 1030 N N . MET A 1 136 ? 8.177 -21.993 -1.692 1.00 77.19 136 MET A N 1
ATOM 1031 C CA . MET A 1 136 ? 6.953 -21.303 -2.111 1.00 77.19 136 MET A CA 1
ATOM 1032 C C . MET A 1 136 ? 5.838 -22.297 -2.489 1.00 77.19 136 MET A C 1
ATOM 1034 O O . MET A 1 136 ? 5.230 -22.162 -3.554 1.00 77.19 136 MET A O 1
ATOM 1038 N N . PRO A 1 137 ? 5.505 -23.295 -1.642 1.00 73.38 137 PRO A N 1
ATOM 1039 C CA . PRO A 1 137 ? 4.550 -24.349 -2.004 1.00 73.38 137 PRO A CA 1
ATOM 1040 C C . PRO A 1 137 ? 3.121 -23.819 -2.200 1.00 73.38 137 PRO A C 1
ATOM 1042 O O . PRO A 1 137 ? 2.285 -24.475 -2.820 1.00 73.38 137 PRO A O 1
ATOM 1045 N N . HIS A 1 138 ? 2.836 -22.623 -1.680 1.00 77.56 138 HIS A N 1
ATOM 1046 C CA . HIS A 1 138 ? 1.546 -21.942 -1.782 1.00 77.56 138 HIS A CA 1
ATOM 1047 C C . HIS A 1 138 ? 1.615 -20.671 -2.642 1.00 77.56 138 HIS A C 1
ATOM 1049 O O . HIS A 1 138 ? 0.691 -19.860 -2.624 1.00 77.56 138 HIS A O 1
ATOM 1055 N N . GLY A 1 139 ? 2.696 -20.509 -3.410 1.00 81.69 139 GLY A N 1
ATOM 1056 C CA . GLY A 1 139 ? 2.979 -19.311 -4.193 1.00 81.69 139 GLY A CA 1
ATOM 1057 C C . GLY A 1 139 ? 3.626 -18.192 -3.375 1.00 81.69 139 GLY A C 1
ATOM 1058 O O . GLY A 1 139 ? 3.939 -18.344 -2.192 1.00 81.69 139 GLY A O 1
ATOM 1059 N N . ALA A 1 140 ? 3.831 -17.054 -4.033 1.00 82.12 140 ALA A N 1
ATOM 1060 C CA . ALA A 1 140 ? 4.460 -15.877 -3.454 1.00 82.12 140 ALA A CA 1
ATOM 1061 C C . ALA A 1 140 ? 3.847 -14.587 -4.004 1.00 82.12 140 ALA A C 1
ATOM 1063 O O . ALA A 1 140 ? 3.207 -14.575 -5.061 1.00 82.12 140 ALA A O 1
ATOM 1064 N N . LEU A 1 141 ? 4.075 -13.492 -3.287 1.00 87.31 141 LEU A N 1
ATOM 1065 C CA . LEU A 1 141 ? 3.837 -12.147 -3.780 1.00 87.31 141 LEU A CA 1
ATOM 1066 C C . LEU A 1 141 ? 5.114 -11.582 -4.380 1.00 87.31 141 LEU A C 1
ATOM 1068 O O . LEU A 1 141 ? 6.179 -11.660 -3.774 1.00 87.31 141 LEU A O 1
ATOM 1072 N N . TRP A 1 142 ? 4.961 -10.937 -5.528 1.00 88.56 142 TRP A N 1
ATOM 1073 C CA . TRP A 1 142 ? 5.923 -9.968 -6.020 1.00 88.56 142 TRP A CA 1
ATOM 1074 C C . TRP A 1 142 ? 5.589 -8.617 -5.405 1.00 88.56 142 TRP A C 1
ATOM 1076 O O . TRP A 1 142 ? 4.449 -8.149 -5.529 1.00 88.56 142 TRP A O 1
ATOM 1086 N N . VAL A 1 143 ? 6.567 -7.971 -4.775 1.00 89.94 143 VAL A N 1
ATOM 1087 C CA . VAL A 1 143 ? 6.410 -6.643 -4.181 1.00 89.94 143 VAL A CA 1
ATOM 1088 C C . VAL A 1 143 ? 7.462 -5.698 -4.746 1.00 89.94 143 VAL A C 1
ATOM 1090 O O . VAL A 1 143 ? 8.647 -5.968 -4.635 1.00 89.94 143 VAL A O 1
ATOM 1093 N N . SER A 1 144 ? 7.031 -4.588 -5.347 1.00 90.06 144 SER A N 1
ATOM 1094 C CA . SER A 1 144 ? 7.928 -3.541 -5.857 1.00 90.06 144 SER A CA 1
ATOM 1095 C C . SER A 1 144 ? 7.826 -2.301 -4.981 1.00 90.06 144 SER A C 1
ATOM 1097 O O . SER A 1 144 ? 6.719 -1.830 -4.691 1.00 90.06 144 SER A O 1
ATOM 1099 N N . TRP A 1 145 ? 8.972 -1.746 -4.606 1.00 89.88 145 TRP A N 1
ATOM 1100 C CA . TRP A 1 145 ? 9.090 -0.594 -3.719 1.00 89.88 145 TRP A CA 1
ATOM 1101 C C . TRP A 1 145 ? 9.464 0.655 -4.498 1.00 89.88 145 TRP A C 1
ATOM 1103 O O . TRP A 1 145 ? 10.412 0.647 -5.290 1.00 89.88 145 TRP A O 1
ATOM 1113 N N . TYR A 1 146 ? 8.735 1.744 -4.253 1.00 91.31 146 TYR A N 1
ATOM 1114 C CA . TYR A 1 146 ? 8.920 2.987 -4.983 1.00 91.31 146 TYR A CA 1
ATOM 1115 C C . TYR A 1 146 ? 9.207 4.167 -4.075 1.00 91.31 146 TYR A C 1
ATOM 1117 O O . TYR A 1 146 ? 8.637 4.333 -2.992 1.00 91.31 146 TYR A O 1
ATOM 1125 N N . LEU A 1 147 ? 10.017 5.062 -4.615 1.00 88.00 147 LEU A N 1
ATOM 1126 C CA . LEU A 1 147 ? 10.339 6.341 -4.012 1.00 88.00 147 LEU A CA 1
ATOM 1127 C C . LEU A 1 147 ? 10.244 7.464 -5.050 1.00 88.00 147 LEU A C 1
ATOM 1129 O O . LEU A 1 147 ? 10.098 7.207 -6.251 1.00 88.00 147 LEU A O 1
ATOM 1133 N N . GLY A 1 148 ? 10.252 8.713 -4.592 1.00 88.25 148 GLY A N 1
ATOM 1134 C CA . GLY A 1 148 ? 10.160 9.871 -5.477 1.00 88.25 148 GLY A CA 1
ATOM 1135 C C . GLY A 1 148 ? 11.342 9.958 -6.445 1.00 88.25 148 GLY A C 1
ATOM 1136 O O . GLY A 1 148 ? 12.483 9.662 -6.111 1.00 88.25 148 GLY A O 1
ATOM 1137 N N . ARG A 1 149 ? 11.086 10.352 -7.695 1.00 83.81 149 ARG A N 1
ATOM 1138 C CA . ARG A 1 149 ? 12.131 10.405 -8.731 1.00 83.81 149 ARG A CA 1
ATOM 1139 C C . ARG A 1 149 ? 13.377 11.186 -8.298 1.00 83.81 149 ARG A C 1
ATOM 1141 O O . ARG A 1 149 ? 14.48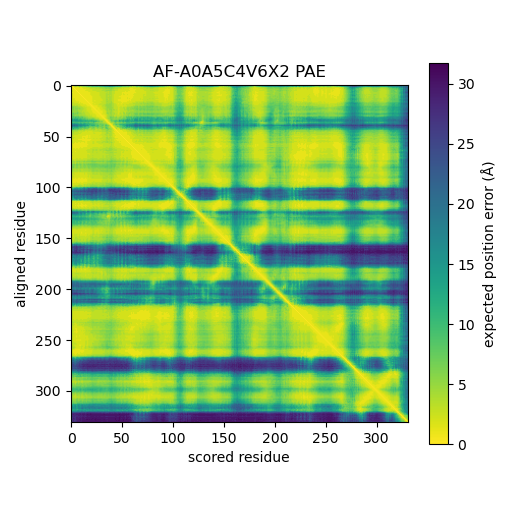2 10.780 -8.633 1.00 83.81 149 ARG A O 1
ATOM 1148 N N . GLU A 1 150 ? 13.208 12.306 -7.601 1.00 79.62 150 GLU A N 1
ATOM 1149 C CA . GLU A 1 150 ? 14.328 13.156 -7.175 1.00 79.62 150 GLU A CA 1
ATOM 1150 C C . GLU A 1 150 ? 15.218 12.431 -6.162 1.00 79.62 150 GLU A C 1
ATOM 1152 O O . GLU A 1 150 ? 16.440 12.418 -6.303 1.00 79.62 150 GLU A O 1
ATOM 1157 N N . GLU A 1 151 ? 14.605 11.740 -5.208 1.00 79.31 151 GLU A N 1
ATOM 1158 C CA . GLU A 1 151 ? 15.290 10.931 -4.213 1.00 79.31 151 GLU A CA 1
ATOM 1159 C C . GLU A 1 151 ? 15.959 9.699 -4.855 1.00 79.31 151 GLU A C 1
ATOM 1161 O O . GLU A 1 151 ? 17.045 9.303 -4.436 1.00 79.31 151 GLU A O 1
ATOM 1166 N N . ALA A 1 152 ? 15.383 9.115 -5.916 1.00 76.12 152 ALA A N 1
ATOM 1167 C CA . ALA A 1 152 ? 15.987 7.970 -6.620 1.00 76.12 152 ALA A CA 1
ATOM 1168 C C . ALA A 1 152 ? 17.263 8.398 -7.335 1.00 76.12 152 ALA A C 1
ATOM 1170 O O . ALA A 1 152 ? 18.286 7.717 -7.262 1.00 76.12 152 ALA A O 1
ATOM 1171 N N . LEU A 1 153 ? 17.201 9.549 -8.007 1.00 72.19 153 LEU A N 1
ATOM 1172 C CA . LEU A 1 153 ? 18.355 10.149 -8.663 1.00 72.19 153 LEU A CA 1
ATOM 1173 C C . LEU A 1 153 ? 19.455 10.472 -7.642 1.00 72.19 153 LEU A C 1
ATOM 1175 O O . LEU A 1 153 ? 20.621 10.187 -7.905 1.00 72.19 153 LEU A O 1
ATOM 1179 N N . ALA A 1 154 ? 19.094 10.996 -6.467 1.00 70.81 154 ALA A N 1
ATOM 1180 C CA . ALA A 1 154 ? 20.054 11.275 -5.401 1.00 70.81 154 ALA A CA 1
ATOM 1181 C C . ALA A 1 154 ? 20.722 9.994 -4.859 1.00 70.81 154 ALA A C 1
ATOM 1183 O O . ALA A 1 154 ? 21.948 9.943 -4.737 1.00 70.81 154 ALA A O 1
ATOM 1184 N N . ASN A 1 155 ? 19.943 8.938 -4.596 1.00 64.38 155 ASN A N 1
ATOM 1185 C CA . ASN A 1 155 ? 20.445 7.678 -4.031 1.00 64.38 155 ASN A CA 1
ATOM 1186 C C . ASN A 1 155 ? 21.312 6.854 -4.978 1.00 64.38 155 ASN A C 1
ATOM 1188 O O . ASN A 1 155 ? 22.199 6.138 -4.519 1.00 64.38 155 ASN A O 1
ATOM 1192 N N . ALA A 1 156 ? 21.139 6.997 -6.291 1.00 61.88 156 ALA A N 1
ATOM 1193 C CA . ALA A 1 156 ? 22.014 6.372 -7.283 1.00 61.88 156 ALA A CA 1
ATOM 1194 C C . ALA A 1 156 ? 23.467 6.913 -7.261 1.00 61.88 156 ALA A C 1
ATOM 1196 O O . ALA A 1 156 ? 24.263 6.589 -8.141 1.00 61.88 156 ALA A O 1
ATOM 1197 N N . GLY A 1 157 ? 23.834 7.761 -6.288 1.00 50.97 157 GLY A N 1
ATOM 1198 C CA . GLY A 1 157 ? 25.155 8.384 -6.196 1.00 50.97 157 GLY A CA 1
ATOM 1199 C C . GLY A 1 157 ? 25.372 9.467 -7.252 1.00 50.97 157 GLY A C 1
ATOM 1200 O O . GLY A 1 157 ? 26.502 9.903 -7.477 1.00 50.97 157 GLY A O 1
ATOM 1201 N N . LEU A 1 158 ? 24.299 9.921 -7.899 1.00 48.25 158 LEU A N 1
ATOM 1202 C CA . LEU A 1 158 ? 24.350 10.946 -8.926 1.00 48.25 158 LEU A CA 1
ATOM 1203 C C . LEU A 1 158 ? 24.200 12.318 -8.290 1.00 48.25 158 LEU A C 1
ATOM 1205 O O . LEU A 1 158 ? 23.240 13.053 -8.517 1.00 48.25 158 LEU A O 1
ATOM 1209 N N . HIS A 1 159 ? 25.252 12.733 -7.592 1.00 43.88 159 HIS A N 1
ATOM 1210 C CA . HIS A 1 159 ? 25.668 14.112 -7.778 1.00 43.88 159 HIS A CA 1
ATOM 1211 C C . HIS A 1 159 ? 26.014 14.231 -9.260 1.00 43.88 159 HIS A C 1
ATOM 1213 O O . HIS A 1 159 ? 27.064 13.748 -9.684 1.00 43.88 159 HIS A O 1
ATOM 1219 N N . VAL A 1 160 ? 25.114 14.790 -10.071 1.00 41.94 160 VAL A N 1
ATOM 1220 C CA . VAL A 1 160 ? 25.412 15.110 -11.469 1.00 41.94 160 VAL A CA 1
ATOM 1221 C C . VAL A 1 160 ? 26.609 16.059 -11.453 1.00 41.94 160 VAL A C 1
ATOM 1223 O O . VAL A 1 160 ? 26.465 17.266 -11.300 1.00 41.94 160 VAL A O 1
ATOM 1226 N N . THR A 1 161 ? 27.813 15.502 -11.547 1.00 39.03 161 THR A N 1
ATOM 1227 C CA . THR A 1 161 ? 29.031 16.254 -11.804 1.00 39.03 161 THR A CA 1
ATOM 1228 C C . THR A 1 161 ? 29.233 16.123 -13.304 1.00 39.03 161 THR A C 1
ATOM 1230 O O . THR A 1 161 ? 29.472 15.006 -13.774 1.00 39.03 161 THR A O 1
ATOM 1233 N N . PRO A 1 162 ? 29.068 17.206 -14.082 1.00 38.41 162 PRO A N 1
ATOM 1234 C CA . PRO A 1 162 ? 29.253 17.148 -15.523 1.00 38.41 162 PRO A CA 1
ATOM 1235 C C . PRO A 1 162 ? 30.613 16.516 -15.861 1.00 38.41 162 PRO A C 1
ATOM 1237 O O . PRO A 1 162 ? 31.646 16.984 -15.385 1.00 38.41 162 PRO A O 1
ATOM 1240 N N . GLY A 1 163 ? 30.610 15.444 -16.661 1.00 47.12 163 GLY A N 1
ATOM 1241 C CA . GLY A 1 163 ? 31.810 14.938 -17.336 1.00 47.12 163 GLY A CA 1
ATOM 1242 C C . GLY A 1 163 ? 32.558 13.737 -16.738 1.00 47.12 163 GLY A C 1
ATOM 1243 O O . GLY A 1 163 ? 33.621 13.426 -17.267 1.00 47.12 163 GLY A O 1
ATOM 1244 N N . LYS A 1 164 ? 32.072 13.044 -15.691 1.00 48.28 164 LYS A N 1
ATOM 1245 C CA . LYS A 1 164 ? 32.815 11.889 -15.119 1.00 48.28 164 LYS A CA 1
ATOM 1246 C C . LYS A 1 164 ? 32.452 10.497 -15.650 1.00 48.28 164 LYS A C 1
ATOM 1248 O O . LYS A 1 164 ? 33.348 9.666 -15.725 1.00 48.28 164 LYS A O 1
ATOM 1253 N N . ASN A 1 165 ? 31.214 10.242 -16.075 1.00 46.44 165 ASN A N 1
ATOM 1254 C CA . ASN A 1 165 ? 30.815 8.922 -16.582 1.00 46.44 165 ASN A CA 1
ATOM 1255 C C . ASN A 1 165 ? 30.298 9.076 -18.020 1.00 46.44 165 ASN A C 1
ATOM 1257 O O . ASN A 1 165 ? 29.219 9.612 -18.232 1.00 46.44 165 ASN A O 1
ATOM 1261 N N . GLY A 1 166 ? 31.102 8.694 -19.014 1.00 56.78 166 GLY A N 1
ATOM 1262 C CA . GLY A 1 166 ? 30.764 8.842 -20.434 1.00 56.78 166 GLY A CA 1
ATOM 1263 C C . GLY A 1 166 ? 29.620 7.926 -20.885 1.00 56.78 166 GLY A C 1
ATOM 1264 O O . GLY A 1 166 ? 29.465 6.839 -20.345 1.00 56.78 166 GLY A O 1
ATOM 1265 N N . ALA A 1 167 ? 28.858 8.380 -21.887 1.00 52.41 167 ALA A N 1
ATOM 1266 C CA . ALA A 1 167 ? 27.838 7.684 -22.693 1.00 52.41 167 ALA A CA 1
ATOM 1267 C C . ALA A 1 167 ? 26.670 6.983 -21.959 1.00 52.41 167 ALA A C 1
ATOM 1269 O O . ALA A 1 167 ? 25.514 7.231 -22.308 1.00 52.41 167 ALA A O 1
ATOM 1270 N N . ASP A 1 168 ? 26.928 6.152 -20.952 1.00 51.06 168 ASP A N 1
ATOM 1271 C CA . ASP A 1 168 ? 25.907 5.431 -20.188 1.00 51.06 168 ASP A CA 1
ATOM 1272 C C . ASP A 1 168 ? 25.180 6.358 -19.216 1.00 51.06 168 ASP A C 1
ATOM 1274 O O . ASP A 1 168 ? 23.956 6.315 -19.145 1.00 51.06 168 ASP A O 1
ATOM 1278 N N . LEU A 1 169 ? 25.890 7.281 -18.554 1.00 51.34 169 LEU A N 1
ATOM 1279 C CA . LEU A 1 169 ? 25.257 8.305 -17.718 1.00 51.34 169 LEU A CA 1
ATOM 1280 C C . LEU A 1 169 ? 24.434 9.292 -18.550 1.00 51.34 169 LEU A C 1
ATOM 1282 O O . LEU A 1 169 ? 23.379 9.713 -18.098 1.00 51.34 169 LEU A O 1
ATOM 1286 N N . ASP A 1 170 ? 24.865 9.646 -19.761 1.00 52.06 170 ASP A N 1
ATOM 1287 C CA . ASP A 1 170 ? 24.095 10.540 -20.635 1.00 52.06 170 ASP A CA 1
ATOM 1288 C C . ASP A 1 170 ? 22.829 9.853 -21.156 1.00 52.06 170 ASP A C 1
ATOM 1290 O O . ASP A 1 170 ? 21.757 10.460 -21.176 1.00 52.06 170 ASP A O 1
ATOM 1294 N N . ARG A 1 171 ? 22.918 8.562 -21.507 1.00 53.62 171 ARG A N 1
ATOM 1295 C CA . ARG A 1 171 ? 21.757 7.733 -21.859 1.00 53.62 171 ARG A CA 1
ATOM 1296 C C . ARG A 1 171 ? 20.813 7.567 -20.666 1.00 53.62 171 ARG A C 1
ATOM 1298 O O . ARG A 1 171 ? 19.598 7.648 -20.835 1.00 53.62 171 ARG A O 1
ATOM 1305 N N . TRP A 1 172 ? 21.360 7.411 -19.464 1.00 58.00 172 TRP A N 1
ATOM 1306 C CA . TRP A 1 172 ? 20.620 7.296 -18.210 1.00 58.00 172 TRP A CA 1
ATOM 1307 C C . TRP A 1 172 ? 19.972 8.641 -17.810 1.00 58.00 172 TRP A C 1
ATOM 1309 O O . TRP A 1 172 ? 18.770 8.718 -17.608 1.00 58.00 172 TRP A O 1
ATOM 1319 N N . ILE A 1 173 ? 20.675 9.772 -17.844 1.00 54.03 173 ILE A N 1
ATOM 1320 C CA . ILE A 1 173 ? 20.106 11.109 -17.585 1.00 54.03 173 ILE A CA 1
ATOM 1321 C C . ILE A 1 173 ? 19.048 11.488 -18.638 1.00 54.03 173 ILE A C 1
ATOM 1323 O O . ILE A 1 173 ? 17.998 12.036 -18.289 1.00 54.03 173 ILE A O 1
ATOM 1327 N N . ALA A 1 174 ? 19.285 11.199 -19.923 1.00 56.88 174 ALA A N 1
ATOM 1328 C CA . ALA A 1 174 ? 18.322 11.468 -20.996 1.00 56.88 174 ALA A CA 1
ATOM 1329 C C . ALA A 1 174 ? 17.029 10.656 -20.825 1.00 56.88 174 ALA A C 1
ATOM 1331 O O . ALA A 1 174 ? 15.935 11.181 -21.029 1.00 56.88 174 ALA A O 1
ATOM 1332 N N . THR A 1 175 ? 17.164 9.412 -20.371 1.00 55.28 175 THR A N 1
ATOM 1333 C CA . THR A 1 175 ? 16.056 8.532 -19.991 1.00 55.28 175 THR A CA 1
ATOM 1334 C C . THR A 1 175 ? 15.249 9.099 -18.817 1.00 55.28 175 THR A C 1
ATOM 1336 O O . THR A 1 175 ? 14.019 9.115 -18.846 1.00 55.28 175 THR A O 1
ATOM 1339 N N . PHE A 1 176 ? 15.925 9.633 -17.797 1.00 60.94 176 PHE A N 1
ATOM 1340 C CA . PHE A 1 176 ? 15.277 10.058 -16.556 1.00 60.94 176 PHE A CA 1
ATOM 1341 C C . PHE A 1 176 ? 14.752 11.503 -16.556 1.00 60.94 176 PHE A C 1
ATOM 1343 O O . PHE A 1 176 ? 13.943 11.864 -15.699 1.00 60.94 176 PHE A O 1
ATOM 1350 N N . ARG A 1 177 ? 15.095 12.327 -17.557 1.00 59.38 177 ARG A N 1
ATOM 1351 C CA . ARG A 1 177 ? 14.460 13.645 -17.776 1.00 59.38 177 ARG A CA 1
ATOM 1352 C C . ARG A 1 177 ? 12.941 13.535 -17.975 1.00 59.38 177 ARG A C 1
ATOM 1354 O O . ARG A 1 177 ? 12.203 14.459 -17.636 1.00 59.38 177 ARG A O 1
ATOM 1361 N N . HIS A 1 178 ? 12.488 12.395 -18.492 1.00 65.31 178 HIS A N 1
ATOM 1362 C CA . HIS A 1 178 ? 11.080 12.049 -18.679 1.00 65.31 178 HIS A CA 1
ATOM 1363 C C . HIS A 1 178 ? 10.621 10.922 -17.747 1.00 65.31 178 HIS A C 1
ATOM 1365 O O . HIS A 1 178 ? 9.554 10.354 -17.974 1.00 65.31 178 HIS A O 1
ATOM 1371 N N . ALA A 1 179 ? 11.404 10.595 -16.709 1.00 70.88 179 ALA A N 1
ATOM 1372 C CA . ALA A 1 179 ? 11.052 9.507 -15.812 1.00 70.88 179 ALA A CA 1
ATOM 1373 C C . ALA A 1 179 ? 9.719 9.779 -15.096 1.00 70.88 179 ALA A C 1
ATOM 1375 O O . ALA A 1 179 ? 9.407 10.946 -14.799 1.00 70.88 179 ALA A O 1
ATOM 1376 N N . PRO A 1 180 ? 8.964 8.706 -14.797 1.00 83.38 180 PRO A N 1
ATOM 1377 C CA . PRO A 1 180 ? 7.774 8.753 -13.967 1.00 83.38 180 PRO A CA 1
ATOM 1378 C C . PRO A 1 180 ? 8.039 9.486 -12.658 1.00 83.38 180 PRO A C 1
ATOM 1380 O O . PRO A 1 180 ? 9.167 9.619 -12.181 1.00 83.38 180 PRO A O 1
ATOM 1383 N N . ARG A 1 181 ? 6.957 9.964 -12.056 1.00 90.44 181 ARG A N 1
ATOM 1384 C CA . ARG A 1 181 ? 6.989 10.636 -10.752 1.00 90.44 181 ARG A CA 1
ATOM 1385 C C . ARG A 1 181 ? 7.638 9.793 -9.652 1.00 90.44 181 ARG A C 1
ATOM 1387 O O . ARG A 1 181 ? 8.260 10.347 -8.747 1.00 90.44 181 ARG A O 1
ATOM 1394 N N . LEU A 1 182 ? 7.489 8.477 -9.746 1.00 91.50 182 LEU A N 1
ATOM 1395 C CA . LEU A 1 182 ? 8.043 7.495 -8.825 1.00 91.50 182 LEU A CA 1
ATOM 1396 C C . LEU A 1 182 ? 8.976 6.549 -9.575 1.00 91.50 182 LEU A C 1
ATOM 1398 O O . LEU A 1 182 ? 8.765 6.296 -10.756 1.00 91.50 182 LEU A O 1
ATOM 1402 N N . MET A 1 183 ? 9.964 5.999 -8.879 1.00 86.00 183 MET A N 1
ATOM 1403 C CA . MET A 1 183 ? 10.912 5.027 -9.420 1.00 86.00 183 MET A CA 1
ATOM 1404 C C . MET A 1 183 ? 10.920 3.775 -8.556 1.00 86.00 183 MET A C 1
ATOM 1406 O O . MET A 1 183 ? 10.944 3.886 -7.332 1.00 86.00 183 MET A O 1
ATOM 1410 N N . CYS A 1 184 ? 10.910 2.605 -9.196 1.00 86.00 184 CYS A N 1
ATOM 1411 C CA . CYS A 1 184 ? 11.137 1.340 -8.506 1.00 86.00 184 CYS A CA 1
ATOM 1412 C C . CYS A 1 184 ? 12.614 1.249 -8.130 1.00 86.00 184 CYS A C 1
ATOM 1414 O O . CYS A 1 184 ? 13.469 1.470 -8.990 1.00 86.00 184 CYS A O 1
ATOM 1416 N N . ILE A 1 185 ? 12.905 0.932 -6.872 1.00 79.44 185 ILE A N 1
ATOM 1417 C CA . ILE A 1 185 ? 14.288 0.777 -6.396 1.00 79.44 185 ILE A CA 1
ATOM 1418 C C . ILE A 1 185 ? 14.607 -0.612 -5.885 1.00 79.44 185 ILE A C 1
ATOM 1420 O O . ILE A 1 185 ? 15.773 -0.983 -5.825 1.00 79.44 185 ILE A O 1
ATOM 1424 N N . GLU A 1 186 ? 13.577 -1.365 -5.527 1.00 78.75 186 GLU A N 1
ATOM 1425 C CA . GLU A 1 186 ? 13.738 -2.665 -4.920 1.00 78.75 186 GLU A CA 1
ATOM 1426 C C . GLU A 1 186 ? 12.534 -3.529 -5.250 1.00 78.75 186 GLU A C 1
ATOM 1428 O O . GLU A 1 186 ? 11.411 -3.038 -5.411 1.00 78.75 186 GLU A O 1
ATOM 1433 N N . VAL A 1 187 ? 12.803 -4.820 -5.362 1.00 80.38 187 VAL A N 1
ATOM 1434 C CA . VAL A 1 187 ? 11.810 -5.859 -5.563 1.00 80.38 187 VAL A CA 1
ATOM 1435 C C . VAL A 1 187 ? 12.054 -6.923 -4.508 1.00 80.38 187 VAL A C 1
ATOM 1437 O O . VAL A 1 187 ? 13.187 -7.354 -4.321 1.00 80.38 187 VAL A O 1
ATOM 1440 N N . SER A 1 188 ? 10.970 -7.356 -3.884 1.00 80.44 188 SER A N 1
ATOM 1441 C CA . SER A 1 188 ? 10.926 -8.414 -2.885 1.00 80.44 188 SER A CA 1
ATOM 1442 C C . SER A 1 188 ? 10.037 -9.547 -3.380 1.00 80.44 188 SER A C 1
ATOM 1444 O O . SER A 1 188 ? 8.990 -9.309 -3.998 1.00 80.44 188 SER A O 1
ATOM 1446 N N . VAL A 1 189 ? 10.412 -10.780 -3.047 1.00 79.19 189 VAL A N 1
ATOM 1447 C CA . VAL A 1 189 ? 9.554 -11.954 -3.233 1.00 79.19 189 VAL A CA 1
ATOM 1448 C C . VAL A 1 189 ? 9.178 -12.505 -1.877 1.00 79.19 189 VAL A C 1
ATOM 1450 O O . VAL A 1 189 ? 10.023 -12.879 -1.069 1.00 79.19 189 VAL A O 1
ATOM 1453 N N . VAL A 1 190 ? 7.872 -12.570 -1.651 1.00 81.00 190 VAL A N 1
ATOM 1454 C CA . VAL A 1 190 ? 7.303 -12.847 -0.341 1.00 81.00 190 VAL A CA 1
ATOM 1455 C C . VAL A 1 190 ? 6.502 -14.147 -0.409 1.00 81.00 190 VAL A C 1
ATOM 1457 O O . VAL A 1 190 ? 5.352 -14.119 -0.858 1.00 81.00 190 VAL A O 1
ATOM 1460 N N . PRO A 1 191 ? 7.064 -15.301 -0.004 1.00 76.12 191 PRO A N 1
ATOM 1461 C CA . PRO A 1 191 ? 6.341 -16.562 0.017 1.00 76.12 191 PRO A CA 1
ATOM 1462 C C . PRO A 1 191 ? 5.132 -16.492 0.950 1.00 76.12 191 PRO A C 1
ATOM 1464 O O . PRO A 1 191 ? 5.201 -15.959 2.064 1.00 76.12 191 PRO A O 1
ATOM 1467 N N . PHE A 1 192 ? 4.042 -17.130 0.530 1.00 77.31 192 PHE A N 1
ATOM 1468 C CA . PHE A 1 192 ? 3.022 -17.575 1.469 1.00 77.31 192 PHE A CA 1
ATOM 1469 C C . PHE A 1 192 ? 3.601 -18.760 2.250 1.00 77.31 192 PHE A C 1
ATOM 1471 O O . PHE A 1 192 ? 3.706 -19.874 1.737 1.00 77.31 192 PHE A O 1
ATOM 1478 N N . SER A 1 193 ? 4.046 -18.501 3.478 1.00 66.31 193 SER A N 1
ATOM 1479 C CA . SER A 1 193 ? 4.698 -19.502 4.325 1.00 66.31 193 SER A CA 1
ATOM 1480 C C . SER A 1 193 ? 3.687 -20.164 5.257 1.00 66.31 193 SER A C 1
ATOM 1482 O O . SER A 1 193 ? 2.902 -19.453 5.872 1.00 66.31 193 SER A O 1
ATOM 1484 N N . PRO A 1 194 ? 3.690 -21.497 5.428 1.00 56.28 194 PRO A N 1
ATOM 1485 C CA . PRO A 1 194 ? 2.841 -22.157 6.420 1.00 56.28 194 PRO A CA 1
ATOM 1486 C C . PRO A 1 194 ? 3.246 -21.807 7.861 1.00 56.28 194 PRO A C 1
ATOM 1488 O O . PRO A 1 194 ? 2.417 -21.862 8.772 1.00 56.28 194 PRO A O 1
ATOM 1491 N N . GLU A 1 195 ? 4.504 -21.422 8.072 1.00 57.78 195 GLU A N 1
ATOM 1492 C CA . GLU A 1 195 ? 5.004 -20.966 9.361 1.00 57.78 195 GLU A CA 1
ATOM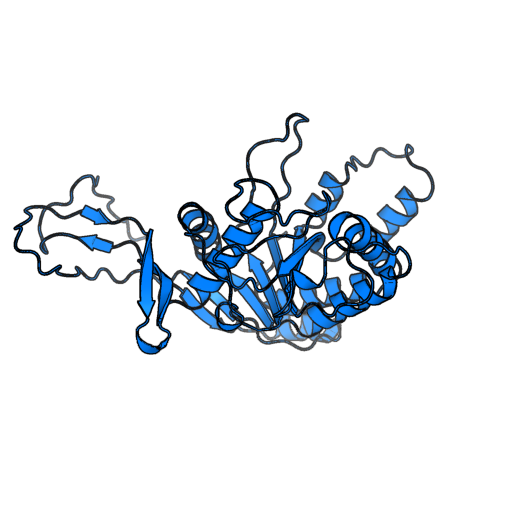 1493 C C . GLU A 1 195 ? 4.645 -19.488 9.571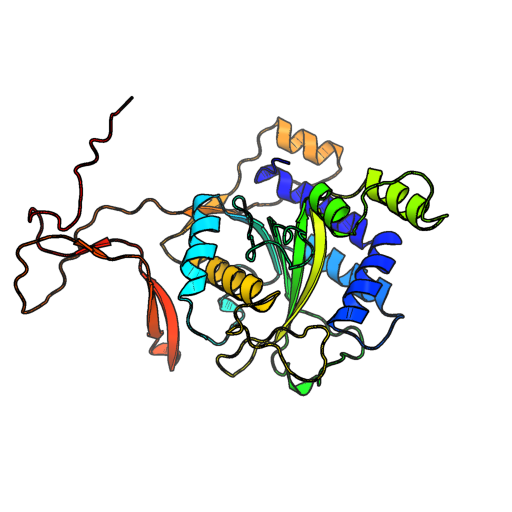 1.00 57.78 195 GLU A C 1
ATOM 1495 O O . GLU A 1 195 ? 4.411 -18.739 8.622 1.00 57.78 195 GLU A O 1
ATOM 1500 N N . ALA A 1 196 ? 4.631 -19.013 10.820 1.00 52.12 196 ALA A N 1
ATOM 1501 C CA . ALA A 1 196 ? 4.401 -17.595 11.135 1.00 52.12 196 ALA A CA 1
ATOM 1502 C C . ALA A 1 196 ? 5.571 -16.683 10.706 1.00 52.12 196 ALA A C 1
ATOM 1504 O O . ALA A 1 196 ? 5.811 -15.639 11.302 1.00 52.12 196 ALA A O 1
ATOM 1505 N N . ILE A 1 197 ? 6.319 -17.099 9.692 1.00 53.50 197 ILE A N 1
ATOM 1506 C CA . ILE A 1 197 ? 7.542 -16.509 9.193 1.00 53.50 197 ILE A CA 1
ATOM 1507 C C . ILE A 1 197 ? 7.243 -16.167 7.759 1.00 53.50 197 ILE A C 1
ATOM 1509 O O . ILE A 1 197 ? 7.278 -17.013 6.872 1.00 53.50 197 ILE A O 1
ATOM 1513 N N . THR A 1 198 ? 6.919 -14.908 7.534 1.00 53.94 198 THR A N 1
ATOM 1514 C CA . THR A 1 198 ? 7.100 -14.399 6.191 1.00 53.94 198 THR A CA 1
ATOM 1515 C C . THR A 1 198 ? 8.572 -14.117 6.034 1.00 53.94 198 THR A C 1
ATOM 1517 O O . THR A 1 198 ? 9.233 -13.673 6.978 1.00 53.94 198 THR A O 1
ATOM 1520 N N . ALA A 1 199 ? 9.062 -14.415 4.851 1.00 52.53 199 ALA A N 1
ATOM 1521 C CA . ALA A 1 199 ? 10.404 -14.081 4.493 1.00 52.53 199 ALA A CA 1
ATOM 1522 C C . ALA A 1 199 ? 10.414 -13.143 3.302 1.00 52.53 199 ALA A C 1
ATOM 1524 O O . ALA A 1 199 ? 9.445 -13.098 2.549 1.00 52.53 199 ALA A O 1
ATOM 1525 N N . ASP A 1 200 ? 11.493 -12.398 3.160 1.00 61.09 200 ASP A N 1
ATOM 1526 C CA . ASP A 1 200 ? 11.862 -11.809 1.887 1.00 61.09 200 ASP A CA 1
ATOM 1527 C C . ASP A 1 200 ? 12.996 -12.632 1.277 1.00 61.09 200 ASP A C 1
ATOM 1529 O O . ASP A 1 200 ? 13.900 -13.102 1.978 1.00 61.09 200 ASP A O 1
ATOM 1533 N N . ILE A 1 201 ? 12.929 -12.835 -0.030 1.00 57.16 201 ILE A N 1
ATOM 1534 C CA . ILE A 1 201 ? 14.010 -13.426 -0.803 1.00 57.16 201 ILE A CA 1
ATOM 1535 C C . ILE A 1 201 ? 14.841 -12.257 -1.330 1.00 57.16 201 ILE A C 1
ATOM 1537 O O . ILE A 1 201 ? 14.506 -11.657 -2.348 1.00 57.16 201 ILE A O 1
ATOM 1541 N N . GLY A 1 202 ? 15.879 -11.907 -0.567 1.00 54.31 202 GLY A N 1
ATOM 1542 C CA . GLY A 1 202 ? 16.867 -10.887 -0.917 1.00 54.31 202 GLY A CA 1
ATOM 1543 C C . GLY A 1 202 ? 18.135 -11.462 -1.565 1.00 54.31 202 GLY A C 1
ATOM 1544 O O . GLY A 1 202 ? 18.262 -12.667 -1.785 1.00 54.31 202 GLY A O 1
ATOM 1545 N N . SER A 1 203 ? 19.108 -10.583 -1.826 1.00 47.56 203 SER A N 1
ATOM 1546 C CA . SER A 1 203 ? 20.319 -10.847 -2.625 1.00 47.56 203 SER A CA 1
ATOM 1547 C C . SER A 1 203 ? 21.302 -11.886 -2.072 1.00 47.56 203 SER A C 1
ATOM 1549 O O . SER A 1 203 ? 22.152 -12.360 -2.822 1.00 47.56 203 SER A O 1
ATOM 1551 N N . ASP A 1 204 ? 21.224 -12.234 -0.785 1.00 49.25 204 ASP A N 1
ATOM 1552 C CA . ASP A 1 204 ? 22.304 -12.955 -0.087 1.00 49.25 204 ASP A CA 1
ATOM 1553 C C . ASP A 1 204 ? 22.219 -14.492 -0.132 1.00 49.25 204 ASP A C 1
ATOM 1555 O O . ASP A 1 204 ? 23.072 -15.171 0.436 1.00 49.25 204 ASP A O 1
ATOM 1559 N N . GLY A 1 205 ? 21.271 -15.054 -0.888 1.00 49.12 205 GLY A N 1
ATOM 1560 C CA . GLY A 1 205 ? 21.258 -16.480 -1.231 1.00 49.12 205 GLY A CA 1
ATOM 1561 C C . GLY A 1 205 ? 20.810 -17.425 -0.104 1.00 49.12 205 GLY A C 1
ATOM 1562 O O . GLY A 1 205 ? 21.037 -17.193 1.080 1.00 49.12 205 GLY A O 1
ATOM 1563 N N . ASP A 1 206 ? 20.139 -18.508 -0.513 1.00 47.41 206 ASP A N 1
ATOM 1564 C CA . ASP A 1 206 ? 19.690 -19.710 0.222 1.00 47.41 206 ASP A CA 1
ATOM 1565 C C . ASP A 1 206 ? 18.910 -19.572 1.540 1.00 47.41 206 ASP A C 1
ATOM 1567 O O . ASP A 1 206 ? 18.297 -20.549 1.980 1.00 47.41 206 ASP A O 1
ATOM 1571 N N . ARG A 1 207 ? 18.877 -18.404 2.186 1.00 52.62 207 ARG A N 1
ATOM 1572 C CA . ARG A 1 207 ? 18.163 -18.200 3.446 1.00 52.62 207 ARG A CA 1
ATOM 1573 C C . ARG A 1 207 ? 17.127 -17.093 3.309 1.00 52.62 207 ARG A C 1
ATOM 1575 O O . ARG A 1 207 ? 17.488 -15.954 3.029 1.00 52.62 207 ARG A O 1
ATOM 1582 N N . PRO A 1 208 ? 15.845 -17.410 3.533 1.00 57.44 208 PRO A N 1
ATOM 1583 C CA . PRO A 1 208 ? 14.809 -16.396 3.586 1.00 57.44 208 PRO A CA 1
ATOM 1584 C C . PRO A 1 208 ? 15.126 -15.389 4.709 1.00 57.44 208 PRO A C 1
ATOM 1586 O O . PRO A 1 208 ? 15.311 -15.808 5.855 1.00 57.44 208 PRO A O 1
ATOM 1589 N N . VAL A 1 209 ? 15.193 -14.087 4.400 1.00 58.56 209 VAL A N 1
ATOM 1590 C CA . VAL A 1 209 ? 15.338 -13.028 5.418 1.00 58.56 209 VAL A CA 1
ATOM 1591 C C . VAL A 1 209 ? 14.037 -12.990 6.191 1.00 58.56 209 VAL A C 1
ATOM 1593 O O . VAL A 1 209 ? 12.981 -12.765 5.597 1.00 58.56 209 VAL A O 1
ATOM 1596 N N . ARG A 1 210 ? 14.067 -13.259 7.494 1.00 59.97 210 ARG A N 1
ATOM 1597 C CA . ARG A 1 210 ? 12.823 -13.343 8.253 1.00 59.97 210 ARG A CA 1
ATOM 1598 C C . ARG A 1 210 ? 12.335 -11.930 8.550 1.00 59.97 210 ARG A C 1
ATOM 1600 O O . ARG A 1 210 ? 13.102 -11.053 8.917 1.00 59.97 210 ARG A O 1
ATOM 1607 N N . LEU A 1 211 ? 11.036 -11.685 8.406 1.00 57.44 211 LEU A N 1
ATOM 1608 C CA . LEU A 1 211 ? 10.471 -10.344 8.619 1.00 57.44 211 LEU A CA 1
ATOM 1609 C C . LEU A 1 211 ? 10.529 -9.821 10.068 1.00 57.44 211 LEU A C 1
ATOM 1611 O O . LEU A 1 211 ? 10.133 -8.680 10.320 1.00 57.44 211 LEU A O 1
ATOM 1615 N N . ASP A 1 212 ? 10.926 -10.652 11.031 1.00 54.03 212 ASP A N 1
ATOM 1616 C CA . ASP A 1 212 ? 11.257 -10.223 12.391 1.00 54.03 212 ASP A CA 1
ATOM 1617 C C . ASP A 1 212 ? 12.635 -9.537 12.476 1.00 54.03 212 ASP A C 1
ATOM 1619 O O . ASP A 1 212 ? 12.889 -8.846 13.467 1.00 54.03 212 ASP A O 1
ATOM 1623 N N . ASP A 1 213 ? 13.458 -9.615 11.424 1.00 56.75 213 ASP A N 1
ATOM 1624 C CA . ASP A 1 213 ? 14.707 -8.865 11.300 1.00 56.75 213 ASP A CA 1
ATOM 1625 C C . ASP A 1 213 ? 14.407 -7.360 11.143 1.00 56.75 213 ASP A C 1
ATOM 1627 O O . ASP A 1 213 ? 13.622 -6.919 10.299 1.00 56.75 213 ASP A O 1
ATOM 1631 N N . SER A 1 214 ? 15.006 -6.535 12.006 1.00 56.38 214 SER A N 1
ATOM 1632 C CA . SER A 1 214 ? 14.677 -5.108 12.154 1.00 56.38 214 SER A 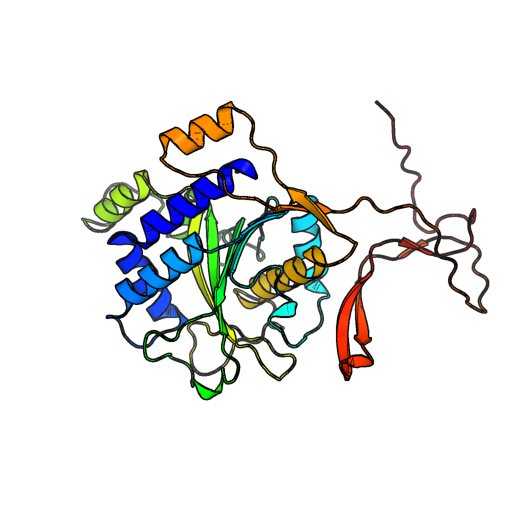CA 1
ATOM 1633 C C . SER A 1 214 ? 15.246 -4.187 11.066 1.00 56.38 214 SER A C 1
ATOM 1635 O O . SER A 1 214 ? 15.102 -2.964 11.167 1.00 56.38 214 SER A O 1
ATOM 1637 N N . GLU A 1 215 ? 15.884 -4.740 10.036 1.00 61.38 215 GLU A N 1
ATOM 1638 C CA . GLU A 1 215 ? 16.693 -4.002 9.063 1.00 61.38 215 GLU A CA 1
ATOM 1639 C C . GLU A 1 215 ? 16.199 -4.194 7.618 1.00 61.38 215 GLU A C 1
ATOM 1641 O O . GLU A 1 215 ? 15.531 -5.175 7.288 1.00 61.38 215 GLU A O 1
ATOM 1646 N N . GLY A 1 216 ? 16.502 -3.216 6.755 1.00 64.81 216 GLY A N 1
ATOM 1647 C CA . GLY A 1 216 ? 16.238 -3.270 5.311 1.00 64.81 216 GLY A CA 1
ATOM 1648 C C . GLY A 1 216 ? 14.791 -3.614 4.921 1.00 64.81 216 GLY A C 1
ATOM 1649 O O . GLY A 1 216 ? 13.826 -3.125 5.520 1.00 64.81 216 GLY A O 1
ATOM 1650 N N . ALA A 1 217 ? 14.647 -4.478 3.913 1.00 65.44 217 ALA A N 1
ATOM 1651 C CA . ALA A 1 217 ? 13.365 -4.900 3.345 1.00 65.44 217 ALA A CA 1
ATOM 1652 C C . ALA A 1 217 ? 12.424 -5.579 4.356 1.00 65.44 217 ALA A C 1
ATOM 1654 O O . ALA A 1 217 ? 11.199 -5.427 4.272 1.00 65.44 217 ALA A O 1
ATOM 1655 N N . GLY A 1 218 ? 12.984 -6.247 5.375 1.00 72.62 218 GLY A N 1
ATOM 1656 C CA . GLY A 1 218 ? 12.223 -6.855 6.469 1.00 72.62 218 GLY A CA 1
ATOM 1657 C C . GLY A 1 218 ? 11.354 -5.829 7.202 1.00 72.62 218 GLY A C 1
ATOM 1658 O O . GLY A 1 218 ? 10.148 -6.030 7.402 1.00 72.62 218 GLY A O 1
ATOM 1659 N N . ARG A 1 219 ? 11.931 -4.654 7.494 1.00 77.06 219 ARG A N 1
ATOM 1660 C CA . ARG A 1 219 ? 11.216 -3.542 8.133 1.00 77.06 219 ARG A CA 1
ATOM 1661 C C . ARG A 1 219 ? 10.130 -2.955 7.232 1.00 77.06 219 ARG A C 1
ATOM 1663 O O . ARG A 1 219 ? 9.017 -2.731 7.718 1.00 77.06 219 ARG A O 1
ATOM 1670 N N . TRP A 1 220 ? 10.408 -2.722 5.944 1.00 81.88 220 TRP A N 1
ATOM 1671 C CA . TRP A 1 220 ? 9.389 -2.228 5.005 1.00 81.88 220 TRP A CA 1
ATOM 1672 C C . TRP A 1 220 ? 8.206 -3.184 4.901 1.00 81.88 220 TRP A C 1
ATOM 1674 O O . TRP A 1 220 ? 7.053 -2.756 4.961 1.00 81.88 220 TRP A O 1
ATOM 1684 N N . MET A 1 221 ? 8.468 -4.485 4.813 1.00 83.81 221 MET A N 1
ATOM 1685 C CA . MET A 1 221 ? 7.412 -5.484 4.731 1.00 83.81 221 MET A CA 1
ATOM 1686 C C . MET A 1 221 ? 6.589 -5.566 6.020 1.00 83.81 221 MET A C 1
ATOM 1688 O O . MET A 1 221 ? 5.367 -5.707 5.959 1.00 83.81 221 MET A O 1
ATOM 1692 N N . ARG A 1 222 ? 7.204 -5.417 7.201 1.00 85.56 222 ARG A N 1
ATOM 1693 C CA . ARG A 1 222 ? 6.458 -5.345 8.468 1.00 85.56 222 ARG A CA 1
ATOM 1694 C C . ARG A 1 222 ? 5.506 -4.145 8.500 1.00 85.56 222 ARG A C 1
ATOM 1696 O O . ARG A 1 222 ? 4.368 -4.271 8.955 1.00 85.56 222 ARG A O 1
ATOM 1703 N N . ILE A 1 223 ? 5.940 -3.002 7.968 1.00 89.81 223 ILE A N 1
ATOM 1704 C CA . ILE A 1 223 ? 5.102 -1.803 7.815 1.00 89.81 223 ILE A CA 1
ATOM 1705 C C . ILE A 1 223 ? 3.981 -2.042 6.801 1.00 89.81 223 ILE A C 1
ATOM 1707 O O . ILE A 1 223 ? 2.829 -1.709 7.074 1.00 89.81 223 ILE A O 1
ATOM 1711 N N . LEU A 1 224 ? 4.280 -2.679 5.671 1.00 91.81 224 LEU A N 1
ATOM 1712 C CA . LEU A 1 224 ? 3.286 -3.002 4.652 1.00 91.81 224 LEU A CA 1
ATOM 1713 C C . LEU A 1 224 ? 2.200 -3.949 5.179 1.00 91.81 224 LEU A C 1
ATOM 1715 O O . LEU A 1 224 ? 1.012 -3.690 5.004 1.00 91.81 224 LEU A O 1
ATOM 1719 N N . LYS A 1 225 ? 2.589 -4.998 5.905 1.00 91.06 225 LYS A N 1
ATOM 1720 C CA . LYS A 1 225 ? 1.654 -5.905 6.583 1.00 91.06 225 LYS A CA 1
ATOM 1721 C C . LYS A 1 225 ? 0.788 -5.188 7.608 1.00 91.06 225 LYS A C 1
ATOM 1723 O O . LYS A 1 225 ? -0.416 -5.426 7.666 1.00 91.06 225 LYS A O 1
ATOM 1728 N N . SER A 1 226 ? 1.395 -4.306 8.401 1.00 94.06 226 SER A N 1
ATOM 1729 C CA . SER A 1 226 ? 0.673 -3.443 9.336 1.00 94.06 226 SER A CA 1
ATOM 1730 C C . SER A 1 226 ? -0.384 -2.619 8.591 1.00 94.06 226 SER A C 1
ATOM 1732 O O . SER A 1 226 ? -1.560 -2.668 8.948 1.00 94.06 226 SER A O 1
ATOM 1734 N N . ALA A 1 227 ? -0.007 -1.956 7.492 1.00 96.00 227 ALA A N 1
ATOM 1735 C CA . ALA A 1 227 ? -0.932 -1.190 6.660 1.00 96.00 227 ALA A CA 1
ATOM 1736 C C . ALA A 1 227 ? -2.079 -2.059 6.120 1.00 96.00 227 ALA A C 1
ATOM 1738 O O . ALA A 1 227 ? -3.243 -1.709 6.312 1.00 96.00 227 ALA A O 1
ATOM 1739 N N . TRP A 1 228 ? -1.778 -3.212 5.515 1.00 96.50 228 TRP A N 1
ATOM 1740 C CA . TRP A 1 228 ? -2.784 -4.131 4.976 1.00 96.50 228 TRP A CA 1
ATOM 1741 C C . TRP A 1 228 ? -3.788 -4.611 6.030 1.00 96.50 228 TRP A C 1
ATOM 1743 O O . TRP A 1 228 ? -4.994 -4.596 5.774 1.00 96.50 228 TRP A O 1
ATOM 1753 N N . LEU A 1 229 ? -3.319 -4.985 7.225 1.00 95.44 229 LEU A N 1
ATOM 1754 C CA . LEU A 1 229 ? -4.192 -5.399 8.325 1.00 95.44 229 LEU A CA 1
ATOM 1755 C C . LEU A 1 229 ? -5.055 -4.239 8.830 1.00 95.44 229 LEU A C 1
ATOM 1757 O O . LEU A 1 229 ? -6.254 -4.415 9.043 1.00 95.44 229 LEU A O 1
ATOM 1761 N N . LEU A 1 230 ? -4.473 -3.052 9.018 1.00 96.44 230 LEU A N 1
ATOM 1762 C CA . LEU A 1 230 ? -5.197 -1.884 9.522 1.00 96.44 230 LEU A CA 1
ATOM 1763 C C . LEU A 1 230 ? -6.253 -1.380 8.525 1.00 96.44 230 LEU A C 1
ATOM 1765 O O . LEU A 1 230 ? -7.355 -1.026 8.940 1.00 96.44 230 LEU A O 1
ATOM 1769 N N . MET A 1 231 ? -5.950 -1.398 7.221 1.00 96.00 231 MET A N 1
ATOM 1770 C CA . MET A 1 231 ? -6.870 -1.027 6.131 1.00 96.00 231 MET A CA 1
ATOM 1771 C C . MET A 1 231 ? -8.162 -1.854 6.122 1.00 96.00 231 MET A C 1
ATOM 1773 O O . MET A 1 231 ? -9.170 -1.412 5.575 1.00 96.00 231 MET A O 1
ATOM 1777 N N . GLN A 1 232 ? -8.128 -3.047 6.714 1.00 94.56 232 GLN A N 1
ATOM 1778 C CA . GLN A 1 232 ? -9.242 -3.994 6.760 1.00 94.56 232 GLN A CA 1
ATOM 1779 C C . GLN A 1 232 ? -9.936 -4.039 8.126 1.00 94.56 232 GLN A C 1
ATOM 1781 O O . GLN A 1 232 ? -10.844 -4.840 8.342 1.00 94.56 232 GLN A O 1
ATOM 1786 N N . GLN A 1 233 ? -9.528 -3.177 9.058 1.00 94.06 233 GLN A N 1
ATOM 1787 C CA . GLN A 1 233 ? -10.080 -3.115 10.405 1.00 94.06 233 GLN A CA 1
ATOM 1788 C C . GLN A 1 233 ? -10.892 -1.832 10.626 1.00 94.06 233 GLN A C 1
ATOM 1790 O O . GLN A 1 233 ? -10.679 -0.831 9.942 1.00 94.06 233 GLN A O 1
ATOM 1795 N N . PRO A 1 234 ? -11.791 -1.796 11.631 1.00 92.88 234 PRO A N 1
ATOM 1796 C CA . PRO A 1 234 ? -12.645 -0.633 11.901 1.00 92.88 234 PRO A CA 1
ATOM 1797 C C . PRO A 1 234 ? -11.910 0.663 12.274 1.00 92.88 234 PRO A C 1
ATOM 1799 O O . PRO A 1 234 ? -12.565 1.698 12.416 1.00 92.88 234 PRO A O 1
ATOM 1802 N N . VAL A 1 235 ? -10.589 0.601 12.478 1.00 92.81 235 VAL A N 1
ATOM 1803 C CA . VAL A 1 235 ? -9.708 1.759 12.680 1.00 92.81 235 VAL A CA 1
ATOM 1804 C C . VAL A 1 235 ? -9.524 2.568 11.393 1.00 92.81 235 VAL A C 1
ATOM 1806 O O . VAL A 1 235 ? -9.237 3.756 11.475 1.00 92.81 235 VAL A O 1
ATOM 1809 N N . ALA A 1 236 ? -9.745 1.976 10.218 1.00 95.38 236 ALA A N 1
ATOM 1810 C CA . ALA A 1 236 ? -9.699 2.667 8.938 1.00 95.38 236 ALA A CA 1
ATOM 1811 C C . ALA A 1 236 ? -11.103 3.056 8.452 1.00 95.38 236 ALA A C 1
ATOM 1813 O O . ALA A 1 236 ? -12.080 2.322 8.600 1.00 95.38 236 ALA A O 1
ATOM 1814 N N . THR A 1 237 ? -11.199 4.228 7.832 1.00 95.69 237 THR A N 1
ATOM 1815 C CA . THR A 1 237 ? -12.320 4.624 6.974 1.00 95.69 237 THR A CA 1
ATOM 1816 C C . THR A 1 237 ? -11.870 4.508 5.529 1.00 95.69 237 THR A C 1
ATOM 1818 O O . THR A 1 237 ? -10.822 5.041 5.170 1.00 95.69 237 THR A O 1
ATOM 1821 N N . VAL A 1 238 ? -12.666 3.834 4.702 1.00 96.12 238 VAL A N 1
ATOM 1822 C CA . VAL A 1 238 ? -12.387 3.665 3.273 1.00 96.12 238 VAL A CA 1
ATOM 1823 C C . VAL A 1 238 ? -13.434 4.426 2.474 1.00 96.12 238 VAL A C 1
ATOM 1825 O O . VAL A 1 238 ? -14.632 4.208 2.651 1.00 96.12 238 VAL A O 1
ATOM 1828 N N . SER A 1 239 ? -12.987 5.312 1.593 1.00 97.06 239 SER A N 1
ATOM 1829 C CA . SER A 1 239 ? -13.838 6.042 0.651 1.00 97.06 239 SER A CA 1
ATOM 1830 C C . SER A 1 239 ? -13.222 6.043 -0.744 1.00 97.06 239 SER A C 1
ATOM 1832 O O . SER A 1 239 ? -12.055 5.700 -0.917 1.00 97.06 239 SER A O 1
ATOM 1834 N N . ASP A 1 240 ? -14.000 6.414 -1.756 1.00 98.00 240 ASP A N 1
ATOM 1835 C CA . ASP A 1 240 ? -13.485 6.569 -3.114 1.00 98.00 240 ASP A CA 1
ATOM 1836 C C . ASP A 1 240 ? -13.079 8.025 -3.364 1.00 98.00 240 ASP A C 1
ATOM 1838 O O . ASP A 1 240 ? -13.787 8.957 -2.977 1.00 98.00 240 ASP A O 1
ATOM 1842 N N . ALA A 1 241 ? -11.949 8.230 -4.040 1.00 97.38 241 ALA A N 1
ATOM 1843 C CA . ALA A 1 241 ? -11.525 9.560 -4.456 1.00 97.38 241 ALA A CA 1
ATOM 1844 C C . ALA A 1 241 ? -12.514 10.163 -5.468 1.00 97.38 241 ALA A C 1
ATOM 1846 O O . ALA A 1 241 ? -12.869 9.539 -6.472 1.00 97.38 241 ALA A O 1
ATOM 1847 N N . GLU A 1 242 ? -12.911 11.416 -5.245 1.00 97.19 242 GLU A N 1
ATOM 1848 C CA . GLU A 1 242 ? -13.817 12.124 -6.145 1.00 97.19 242 GLU A CA 1
ATOM 1849 C C . GLU A 1 242 ? -13.051 12.847 -7.265 1.00 97.19 242 GLU A C 1
ATOM 1851 O O . GLU A 1 242 ? -12.282 13.783 -7.032 1.00 97.19 242 GLU A O 1
ATOM 1856 N N . TYR A 1 243 ? -13.309 12.453 -8.513 1.00 97.25 243 TYR A N 1
ATOM 1857 C CA . TYR A 1 243 ? -12.748 13.120 -9.688 1.00 97.25 243 TYR A CA 1
ATOM 1858 C C . TYR A 1 243 ? -13.568 14.341 -10.098 1.00 97.25 243 TYR A C 1
ATOM 1860 O O . TYR A 1 243 ? -14.651 14.202 -10.682 1.00 97.25 243 TYR A O 1
ATOM 1868 N N . LYS A 1 244 ? -12.996 15.538 -9.924 1.00 97.31 244 LYS A N 1
ATOM 1869 C CA . LYS A 1 244 ? -13.565 16.778 -10.467 1.00 97.31 244 LYS A CA 1
ATOM 1870 C C . LYS A 1 244 ? -13.417 16.815 -11.991 1.00 97.31 244 LYS A C 1
ATOM 1872 O O . LYS A 1 244 ? -12.544 16.174 -12.577 1.00 97.31 244 LYS A O 1
ATOM 1877 N N . ARG A 1 245 ? -14.226 17.644 -12.665 1.00 96.88 245 ARG A N 1
ATOM 1878 C CA . ARG A 1 245 ? -14.209 17.793 -14.139 1.00 96.88 245 ARG A CA 1
ATOM 1879 C C . ARG A 1 245 ? -12.810 18.071 -14.705 1.00 96.88 245 ARG A C 1
ATOM 1881 O O . ARG A 1 245 ? -12.469 17.567 -15.770 1.00 96.88 245 ARG A O 1
ATOM 1888 N N . HIS A 1 246 ? -12.013 18.892 -14.021 1.00 96.25 246 HIS A N 1
ATOM 1889 C CA . HIS A 1 246 ? -10.662 19.222 -14.478 1.00 96.25 246 HIS A CA 1
ATOM 1890 C C . HIS A 1 246 ? -9.678 18.053 -14.318 1.00 96.25 246 HIS A C 1
ATOM 1892 O O . HIS A 1 246 ? -8.767 17.938 -15.134 1.00 96.25 246 HIS A O 1
ATOM 1898 N N . ASP A 1 247 ? -9.870 17.179 -13.322 1.00 96.81 247 ASP A N 1
ATOM 1899 C CA . ASP A 1 247 ? -9.064 15.968 -13.149 1.00 96.81 247 ASP A CA 1
ATOM 1900 C C . ASP A 1 247 ? -9.363 14.958 -14.259 1.00 96.81 247 ASP A C 1
ATOM 1902 O O . ASP A 1 247 ? -8.434 14.485 -14.908 1.00 96.81 247 ASP A O 1
ATOM 1906 N N . ARG A 1 248 ? -10.647 14.722 -14.567 1.00 96.12 248 ARG A N 1
ATOM 1907 C CA . ARG A 1 248 ? -11.056 13.832 -15.673 1.00 96.12 248 ARG A CA 1
ATOM 1908 C C . ARG A 1 248 ? -10.480 14.290 -17.009 1.00 96.12 248 ARG A C 1
ATOM 1910 O O . ARG A 1 248 ? -9.776 13.536 -17.666 1.00 96.12 248 ARG A O 1
ATOM 1917 N N . ARG A 1 249 ? -10.639 15.577 -17.337 1.00 96.38 249 ARG A N 1
ATOM 1918 C CA . ARG A 1 249 ? -10.051 16.181 -18.546 1.00 96.38 249 ARG A CA 1
ATOM 1919 C C . ARG A 1 249 ? -8.530 16.051 -18.608 1.00 96.38 249 ARG A C 1
ATOM 1921 O O . ARG A 1 249 ? -7.971 15.962 -19.696 1.00 96.38 249 ARG A O 1
ATOM 1928 N N . ARG A 1 250 ? -7.837 16.112 -17.464 1.00 95.38 250 ARG A N 1
ATOM 1929 C CA . ARG A 1 250 ? -6.378 15.930 -17.414 1.00 95.38 250 ARG A CA 1
ATOM 1930 C C . ARG A 1 250 ? -6.002 14.492 -17.775 1.00 95.38 250 ARG A C 1
ATOM 1932 O O . ARG A 1 250 ? -5.082 14.322 -18.567 1.00 95.38 250 ARG A O 1
ATOM 1939 N N . LEU A 1 251 ? -6.714 13.502 -17.232 1.00 96.06 251 LEU A N 1
ATOM 1940 C CA . LEU A 1 251 ? -6.503 12.082 -17.531 1.00 96.06 251 LEU A CA 1
ATOM 1941 C C . LEU A 1 251 ? -6.862 11.745 -18.990 1.00 96.06 251 LEU A C 1
ATOM 1943 O O . LEU A 1 251 ? -6.058 11.131 -19.686 1.00 96.06 251 LEU A O 1
ATOM 1947 N N . GLU A 1 252 ? -7.985 12.259 -19.499 1.00 95.75 252 GLU A N 1
ATOM 1948 C CA . GLU A 1 252 ? -8.423 12.091 -20.895 1.00 95.75 252 GLU A CA 1
ATOM 1949 C C . GLU A 1 252 ? -7.368 12.577 -21.903 1.00 95.75 252 GLU A C 1
ATOM 1951 O O . GLU A 1 252 ? -7.070 11.886 -22.875 1.00 95.75 252 GLU A O 1
ATOM 1956 N N . ARG A 1 253 ? -6.727 13.734 -21.659 1.00 95.88 253 ARG A N 1
ATOM 1957 C CA . ARG A 1 253 ? -5.632 14.236 -22.521 1.00 95.88 253 ARG A CA 1
ATOM 1958 C C . ARG A 1 253 ? -4.426 13.299 -22.568 1.00 95.88 253 ARG A C 1
ATOM 1960 O O . ARG A 1 253 ? -3.695 13.311 -23.553 1.00 95.88 253 ARG A O 1
ATOM 1967 N N . GLN A 1 254 ? -4.222 12.514 -21.515 1.00 93.00 254 GLN A N 1
ATOM 1968 C CA . GLN A 1 254 ? -3.170 11.500 -21.425 1.00 93.00 254 GLN A CA 1
ATOM 1969 C C . GLN A 1 254 ? -3.641 10.119 -21.914 1.00 93.00 254 GLN A C 1
ATOM 1971 O O . GLN A 1 254 ? -2.856 9.168 -21.892 1.00 93.00 254 GLN A O 1
ATOM 1976 N N . LYS A 1 255 ? -4.896 10.016 -22.386 1.00 95.06 255 LYS A N 1
ATOM 1977 C CA . LYS A 1 255 ? -5.580 8.772 -22.770 1.00 95.06 255 LYS A CA 1
ATOM 1978 C C . LYS A 1 255 ? -5.649 7.763 -21.621 1.00 95.06 255 LYS A C 1
ATOM 1980 O O . LYS A 1 255 ? -5.426 6.574 -21.818 1.00 95.06 255 LYS A O 1
ATOM 1985 N N . ILE A 1 256 ? -5.909 8.261 -20.414 1.00 95.06 256 ILE A N 1
ATOM 1986 C CA . ILE A 1 256 ? -6.023 7.456 -19.198 1.00 95.06 256 ILE A CA 1
ATOM 1987 C C . ILE A 1 256 ? -7.462 7.525 -18.711 1.00 95.06 256 ILE A C 1
ATOM 1989 O O . ILE A 1 256 ? -7.997 8.612 -18.491 1.00 95.06 256 ILE A O 1
ATOM 1993 N N . GLU A 1 257 ? -8.068 6.363 -18.506 1.00 92.69 257 GLU A N 1
ATOM 1994 C CA . GLU A 1 257 ? -9.401 6.267 -17.920 1.00 92.69 257 GLU A CA 1
ATOM 1995 C C . GLU A 1 257 ? -9.342 6.486 -16.397 1.00 92.69 257 GLU A C 1
ATOM 1997 O O . GLU A 1 257 ? -8.488 5.893 -15.717 1.00 92.69 257 GLU A O 1
ATOM 2002 N N . PRO A 1 258 ? -10.237 7.308 -15.815 1.00 93.50 258 PRO A N 1
ATOM 2003 C CA . PRO A 1 258 ? -10.330 7.469 -14.369 1.00 93.50 258 PRO A CA 1
ATOM 2004 C C . PRO A 1 258 ? -10.633 6.129 -13.687 1.00 93.50 258 PRO A C 1
ATOM 2006 O O . PRO A 1 258 ? -11.737 5.600 -13.772 1.00 93.50 258 PRO A O 1
ATOM 2009 N N . SER A 1 259 ? -9.643 5.574 -12.989 1.00 95.81 259 SER A N 1
ATOM 2010 C CA . SER A 1 259 ? -9.802 4.337 -12.217 1.00 95.81 259 SER A CA 1
ATOM 2011 C C . SER A 1 259 ? -10.298 4.638 -10.802 1.00 95.81 259 SER A C 1
ATOM 2013 O O . SER A 1 259 ? -10.006 5.697 -10.246 1.00 95.81 259 SER A O 1
ATOM 2015 N N . ARG A 1 260 ? -11.016 3.704 -10.175 1.00 97.94 260 ARG A N 1
ATOM 2016 C CA . ARG A 1 260 ? -11.381 3.818 -8.756 1.00 97.94 260 ARG A CA 1
ATOM 2017 C C . ARG A 1 260 ? -10.113 3.882 -7.895 1.00 97.94 260 ARG A C 1
ATOM 2019 O O . ARG A 1 260 ? -9.235 3.038 -8.044 1.00 97.94 260 ARG A O 1
ATOM 2026 N N . VAL A 1 261 ? -10.035 4.865 -6.999 1.00 98.62 261 VAL A N 1
ATOM 2027 C CA . VAL A 1 261 ? -8.947 5.009 -6.018 1.00 98.62 261 VAL A CA 1
ATOM 2028 C C . VAL A 1 261 ? -9.556 4.986 -4.627 1.00 98.62 261 VAL A C 1
ATOM 2030 O O . VAL A 1 261 ? -10.357 5.862 -4.305 1.00 98.62 261 VAL A O 1
ATOM 2033 N N . ARG A 1 262 ? -9.173 4.001 -3.811 1.00 98.62 262 ARG A N 1
ATOM 2034 C CA . ARG A 1 262 ? -9.599 3.894 -2.414 1.00 98.62 262 ARG A CA 1
ATOM 2035 C C . ARG A 1 262 ? -8.718 4.777 -1.538 1.00 98.62 262 ARG A C 1
ATOM 2037 O O . ARG A 1 262 ? -7.522 4.532 -1.414 1.00 98.62 262 ARG A O 1
ATOM 2044 N N . VAL A 1 263 ? -9.306 5.795 -0.929 1.00 98.44 263 VAL A N 1
ATOM 2045 C CA . VAL A 1 263 ? -8.659 6.645 0.069 1.00 98.44 263 VAL A CA 1
ATOM 2046 C C . VAL A 1 263 ? -8.875 6.017 1.441 1.00 98.44 263 VAL A C 1
ATOM 2048 O O . VAL A 1 263 ? -10.011 5.815 1.869 1.00 98.44 263 VAL A O 1
ATOM 2051 N N . ILE A 1 264 ? -7.776 5.690 2.112 1.00 98.12 264 ILE A N 1
ATOM 2052 C CA . ILE A 1 264 ? -7.749 5.091 3.440 1.00 98.12 264 ILE A CA 1
ATOM 2053 C C . ILE A 1 264 ? -7.376 6.177 4.436 1.00 98.12 264 ILE A C 1
ATOM 2055 O O . ILE A 1 264 ? -6.264 6.704 4.415 1.00 98.12 264 ILE A O 1
ATOM 2059 N N . MET A 1 265 ? -8.314 6.501 5.315 1.00 96.81 265 MET A N 1
ATOM 2060 C CA . MET A 1 265 ? -8.127 7.491 6.367 1.00 96.81 265 MET A CA 1
ATOM 2061 C C . MET A 1 265 ? -8.210 6.834 7.737 1.00 96.81 265 MET A C 1
ATOM 2063 O O . MET A 1 265 ? -8.996 5.908 7.940 1.00 96.81 265 MET A O 1
ATOM 2067 N N . LEU A 1 266 ? -7.464 7.361 8.705 1.00 93.31 266 LEU A N 1
ATOM 2068 C CA . LEU A 1 266 ? -7.646 6.983 10.099 1.00 93.31 266 LEU A CA 1
ATOM 2069 C C . LEU A 1 266 ? -9.048 7.400 10.566 1.00 93.31 266 LEU A C 1
ATOM 2071 O O . LEU A 1 266 ? -9.441 8.566 10.476 1.00 93.31 266 LEU A O 1
ATOM 2075 N N . ARG A 1 267 ? -9.828 6.444 11.071 1.00 88.88 267 ARG A N 1
ATOM 2076 C CA . ARG A 1 267 ? -11.135 6.723 11.657 1.00 88.88 267 ARG A CA 1
ATOM 2077 C C . ARG A 1 267 ? -10.936 7.525 12.937 1.00 88.88 267 ARG A C 1
ATOM 2079 O O . ARG A 1 267 ? -10.176 7.136 13.820 1.00 88.88 267 ARG A O 1
ATOM 2086 N N . ARG A 1 268 ? -11.687 8.617 13.081 1.00 76.06 268 ARG A N 1
ATOM 2087 C CA . ARG A 1 268 ? -11.708 9.386 14.327 1.00 76.06 268 ARG A CA 1
ATOM 2088 C C . ARG A 1 268 ? -12.209 8.494 15.468 1.00 76.06 268 ARG A C 1
ATOM 2090 O O . ARG A 1 268 ? -13.305 7.936 15.375 1.00 76.06 268 ARG A O 1
ATOM 2097 N N . ALA A 1 269 ? -11.413 8.372 16.528 1.00 62.44 269 ALA A N 1
ATOM 2098 C CA . ALA A 1 269 ? -11.806 7.637 17.722 1.00 62.44 269 ALA A CA 1
ATOM 2099 C C . ALA A 1 269 ? -13.103 8.235 18.286 1.00 62.44 269 ALA A C 1
ATOM 2101 O O . ALA A 1 269 ? -13.212 9.449 18.477 1.00 62.44 269 ALA A O 1
ATOM 2102 N N . LYS A 1 270 ? -14.101 7.384 18.527 1.00 57.00 270 LYS A N 1
ATOM 2103 C CA . LYS A 1 270 ? -15.268 7.770 19.316 1.00 57.00 270 LYS A CA 1
ATOM 2104 C C . LYS A 1 270 ? -14.835 7.683 20.777 1.00 57.00 270 LYS A C 1
ATOM 2106 O O . LYS A 1 270 ? -14.336 6.641 21.192 1.00 57.00 270 LYS A O 1
ATOM 2111 N N . THR A 1 271 ? -14.976 8.767 21.534 1.00 51.22 271 THR A N 1
ATOM 2112 C CA . THR A 1 271 ? -14.696 8.790 22.976 1.00 51.22 271 THR A CA 1
ATOM 2113 C C . THR A 1 271 ? -15.775 7.978 23.686 1.00 51.22 271 THR A C 1
ATOM 2115 O O . THR A 1 271 ? -16.766 8.514 24.165 1.00 51.22 271 THR A O 1
ATOM 2118 N N . THR A 1 272 ? -15.653 6.659 23.651 1.00 49.62 272 THR A N 1
ATOM 2119 C CA . THR A 1 272 ? -16.514 5.741 24.394 1.00 49.62 272 THR A CA 1
ATOM 2120 C C . THR A 1 272 ? -15.671 5.128 25.498 1.00 49.62 272 THR A C 1
ATOM 2122 O O . THR A 1 272 ? -14.671 4.471 25.223 1.00 49.62 272 THR A O 1
ATOM 2125 N N . SER A 1 273 ? -16.052 5.400 26.743 1.00 54.47 273 SER A N 1
ATOM 2126 C CA . SER A 1 273 ? -15.558 4.731 27.942 1.00 54.47 273 SER A CA 1
ATOM 2127 C C . SER A 1 273 ? -16.024 3.273 27.905 1.00 54.47 273 SER A C 1
ATOM 2129 O O . SER A 1 273 ? -17.169 2.961 28.236 1.00 54.47 273 SER A O 1
ATOM 2131 N N . GLU A 1 274 ? -15.158 2.362 27.458 1.00 51.34 274 GLU A N 1
ATOM 2132 C CA . GLU A 1 274 ? -15.437 0.933 27.601 1.00 51.34 274 GLU A CA 1
ATOM 2133 C C . GLU A 1 274 ? -15.294 0.543 29.075 1.00 51.34 274 GLU A C 1
ATOM 2135 O O . GLU A 1 274 ? -14.222 0.640 29.678 1.00 51.34 274 GLU A O 1
ATOM 2140 N N . HIS A 1 275 ? -16.411 0.116 29.660 1.00 52.00 275 HIS A N 1
ATOM 2141 C CA . HIS A 1 275 ? -16.454 -0.435 31.004 1.00 52.00 275 HIS A CA 1
ATOM 2142 C C . HIS A 1 275 ? -15.906 -1.861 30.943 1.00 52.00 275 HIS A C 1
ATOM 2144 O O . HIS A 1 275 ? -16.568 -2.776 30.459 1.00 52.00 275 HIS A O 1
ATOM 2150 N N . GLY A 1 276 ? -14.666 -2.044 31.392 1.00 48.84 276 GLY A N 1
ATOM 2151 C CA . GLY A 1 276 ? -14.134 -3.378 31.636 1.00 48.84 276 GLY A CA 1
ATOM 2152 C C . GLY A 1 276 ? -14.759 -3.938 32.906 1.00 48.84 276 GLY A C 1
ATOM 2153 O O . GLY A 1 276 ? -14.521 -3.381 33.976 1.00 48.84 276 GLY A O 1
ATOM 2154 N N . ASP A 1 277 ? -15.525 -5.021 32.780 1.00 44.06 277 ASP A N 1
ATOM 2155 C CA . ASP A 1 277 ? -15.997 -5.826 33.907 1.00 44.06 277 ASP A CA 1
ATOM 2156 C C . ASP A 1 277 ? -14.773 -6.408 34.626 1.00 44.06 277 ASP A C 1
ATOM 2158 O O . ASP A 1 277 ? -14.079 -7.301 34.133 1.00 44.06 277 ASP A O 1
ATOM 2162 N N . SER A 1 278 ? -14.393 -5.768 35.722 1.00 53.50 278 SER A N 1
ATOM 2163 C CA . SER A 1 278 ? -13.219 -6.102 36.511 1.00 53.50 278 SER A CA 1
ATOM 2164 C C . SER A 1 278 ? -13.605 -5.933 37.967 1.00 53.50 278 SER A C 1
ATOM 2166 O O . SER A 1 278 ? -13.972 -4.836 38.372 1.00 53.50 278 SER A O 1
ATOM 2168 N N . ASP A 1 279 ? -13.410 -6.988 38.756 1.00 57.44 279 ASP A N 1
ATOM 2169 C CA . ASP A 1 279 ? -13.579 -7.016 40.220 1.00 57.44 279 ASP A CA 1
ATOM 2170 C C . ASP A 1 279 ? -12.705 -5.983 40.967 1.00 57.44 279 ASP A C 1
ATOM 2172 O O . ASP A 1 279 ? -12.778 -5.837 42.185 1.00 57.44 279 ASP A O 1
ATOM 2176 N N . ARG A 1 280 ? -11.821 -5.277 40.250 1.00 67.50 280 ARG A N 1
ATOM 2177 C CA . ARG A 1 280 ? -11.004 -4.185 40.777 1.00 67.50 280 ARG A CA 1
ATOM 2178 C C . ARG A 1 280 ? -11.673 -2.846 40.491 1.00 67.50 280 ARG A C 1
ATOM 2180 O O . ARG A 1 280 ? -11.757 -2.426 39.335 1.00 67.50 280 ARG A O 1
ATOM 2187 N N . GLU A 1 281 ? -12.063 -2.151 41.555 1.00 71.50 281 GLU A N 1
ATOM 2188 C CA . GLU A 1 281 ? -12.449 -0.745 41.487 1.00 71.50 281 GLU A CA 1
ATOM 2189 C C . GLU A 1 281 ? -11.215 0.127 41.225 1.00 71.50 281 GLU A C 1
ATOM 2191 O O . GLU A 1 281 ? -10.211 0.076 41.938 1.00 71.50 281 GLU A O 1
ATOM 2196 N N . PHE A 1 282 ? -11.284 0.943 40.176 1.00 79.25 282 PHE A N 1
ATOM 2197 C CA . PHE A 1 282 ? -10.278 1.954 39.873 1.00 79.25 282 PHE A CA 1
ATOM 2198 C C . PHE A 1 282 ? -10.832 3.334 40.237 1.00 79.25 282 PHE A C 1
ATOM 2200 O O . PHE A 1 282 ? -12.010 3.584 40.038 1.00 79.25 282 PHE A O 1
ATOM 2207 N N . HIS A 1 283 ? -9.996 4.257 40.721 1.00 85.62 283 HIS A N 1
ATOM 2208 C CA . HIS A 1 283 ? -10.425 5.629 41.066 1.00 85.62 283 HIS A CA 1
ATOM 2209 C C . HIS A 1 283 ? -9.994 6.690 40.049 1.00 85.62 283 HIS A C 1
ATOM 2211 O O . HIS A 1 283 ? -10.178 7.879 40.285 1.00 85.62 283 HIS A O 1
ATOM 2217 N N . HIS A 1 284 ? -9.374 6.275 38.947 1.00 86.19 284 HIS A N 1
ATOM 2218 C CA . HIS A 1 284 ? -8.801 7.169 37.949 1.00 86.19 284 HIS A CA 1
ATOM 2219 C C . HIS A 1 284 ? -9.039 6.629 36.540 1.00 86.19 284 HIS A C 1
ATOM 2221 O O . HIS A 1 284 ? -9.238 5.425 36.363 1.00 86.19 284 HIS A O 1
ATOM 2227 N N . GLN A 1 285 ? -8.960 7.514 35.550 1.00 88.00 285 GLN A N 1
ATOM 2228 C CA . GLN A 1 285 ? -8.905 7.169 34.134 1.00 88.00 285 GLN A CA 1
ATOM 2229 C C . GLN A 1 285 ? -7.467 7.221 33.605 1.00 88.00 285 GLN A C 1
ATOM 2231 O O . GLN A 1 285 ? -6.650 7.987 34.107 1.00 88.00 285 GLN A O 1
ATOM 2236 N N . TRP A 1 286 ? -7.135 6.439 32.580 1.00 88.06 286 TRP A N 1
ATOM 2237 C CA . TRP A 1 286 ? -5.856 6.539 31.862 1.00 88.06 286 TRP A CA 1
ATOM 2238 C C . TRP A 1 286 ? -6.010 6.158 30.384 1.00 88.06 286 TRP A C 1
ATOM 2240 O O . TRP A 1 286 ? -6.924 5.417 30.015 1.00 88.06 286 TRP A O 1
ATOM 2250 N N . ILE A 1 287 ? -5.116 6.665 29.523 1.00 87.31 287 ILE A N 1
ATOM 2251 C CA . ILE A 1 287 ? -5.087 6.297 28.098 1.00 87.31 287 ILE A CA 1
ATOM 2252 C C . ILE A 1 287 ? -4.348 4.969 27.960 1.00 87.31 287 ILE A C 1
ATOM 2254 O O . ILE A 1 287 ? -3.158 4.871 28.264 1.00 87.31 287 ILE A O 1
ATOM 2258 N N . VAL A 1 288 ? -5.035 3.956 27.447 1.00 88.19 288 VAL A N 1
ATOM 2259 C CA . VAL A 1 288 ? -4.409 2.738 26.940 1.00 88.19 288 VAL A CA 1
ATOM 2260 C C . VAL A 1 288 ? -3.912 3.035 25.528 1.00 88.19 288 VAL A C 1
ATOM 2262 O O . VAL A 1 288 ? -4.701 3.395 24.655 1.00 88.19 288 VAL A O 1
ATOM 2265 N N . ARG A 1 289 ? -2.597 2.920 25.300 1.00 87.88 289 ARG A N 1
ATOM 2266 C CA . ARG A 1 289 ? -2.004 3.083 23.963 1.00 87.88 289 ARG A CA 1
ATOM 2267 C C . ARG A 1 289 ? -2.462 1.957 23.032 1.00 87.88 289 ARG A C 1
ATOM 2269 O O . ARG A 1 289 ? -2.786 0.852 23.477 1.00 87.88 289 ARG A O 1
ATOM 2276 N N . GLY A 1 290 ? -2.473 2.250 21.735 1.00 89.88 290 GLY A N 1
ATOM 2277 C CA . GLY A 1 290 ? -2.811 1.257 20.723 1.00 89.88 290 GLY A CA 1
ATOM 2278 C C . GLY A 1 290 ? -1.801 0.110 20.714 1.00 89.88 290 GLY A C 1
ATOM 2279 O O . GLY A 1 290 ? -0.614 0.336 20.949 1.00 89.88 290 GLY A O 1
ATOM 2280 N N . HIS A 1 291 ? -2.281 -1.112 20.505 1.00 93.69 291 HIS A N 1
ATOM 2281 C CA . HIS A 1 291 ? -1.450 -2.316 20.530 1.00 93.69 291 HIS A CA 1
ATOM 2282 C C . HIS A 1 291 ? -2.073 -3.448 19.710 1.00 93.69 291 HIS A C 1
ATOM 2284 O O . HIS A 1 291 ? -3.286 -3.491 19.492 1.00 93.69 291 HIS A O 1
ATOM 2290 N N . TRP A 1 292 ? -1.242 -4.403 19.293 1.00 95.56 292 TRP A N 1
ATOM 2291 C CA . TRP A 1 292 ? -1.708 -5.637 18.670 1.00 95.56 292 TRP A CA 1
ATOM 2292 C C . TRP A 1 292 ? -2.158 -6.645 19.721 1.00 95.56 292 TRP A C 1
ATOM 2294 O O . TRP A 1 292 ? -1.448 -6.919 20.688 1.00 95.56 292 TRP A O 1
ATOM 2304 N N . ARG A 1 293 ? -3.324 -7.248 19.493 1.00 94.62 293 ARG A N 1
ATOM 2305 C CA . ARG A 1 293 ? -3.809 -8.414 20.229 1.00 94.62 293 ARG A CA 1
ATOM 2306 C C . ARG A 1 293 ? -3.845 -9.615 19.294 1.00 94.62 293 ARG A C 1
ATOM 2308 O O . ARG A 1 293 ? -4.430 -9.538 18.218 1.00 94.62 293 ARG A O 1
ATOM 2315 N N . GLN A 1 294 ? -3.271 -10.735 19.724 1.00 92.62 294 GLN A N 1
ATOM 2316 C CA . GLN A 1 294 ? -3.449 -12.021 19.048 1.00 92.62 294 GLN A CA 1
ATOM 2317 C C . GLN A 1 294 ? -4.844 -12.569 19.369 1.00 92.62 294 GLN A C 1
ATOM 2319 O O . GLN A 1 294 ? -5.075 -13.140 20.432 1.00 92.62 294 GLN A O 1
ATOM 2324 N N . GLN A 1 295 ? -5.800 -12.336 18.473 1.00 93.38 295 GLN A N 1
ATOM 2325 C CA . GLN A 1 295 ? -7.192 -12.743 18.635 1.00 93.38 295 GLN A CA 1
ATOM 2326 C C . GLN A 1 295 ? -7.384 -14.180 18.146 1.00 93.38 295 GLN A C 1
ATOM 2328 O O . GLN A 1 295 ? -7.059 -14.489 17.003 1.00 93.38 295 GLN A O 1
ATOM 2333 N N . TRP A 1 296 ? -7.960 -15.045 18.982 1.00 93.50 296 TRP A N 1
ATOM 2334 C CA . TRP A 1 296 ? -8.379 -16.387 18.571 1.00 93.50 296 TRP A CA 1
ATOM 2335 C C . TRP A 1 296 ? -9.621 -16.330 17.669 1.00 93.50 296 TRP A C 1
ATOM 2337 O O . TRP A 1 296 ? -10.605 -15.670 18.021 1.00 93.50 296 TRP A O 1
ATOM 2347 N N . TYR A 1 297 ? -9.584 -17.046 16.539 1.00 89.50 297 TYR A N 1
ATOM 2348 C CA . TYR A 1 297 ? -10.705 -17.236 15.611 1.00 89.50 297 TYR A CA 1
ATOM 2349 C C . TYR A 1 297 ? -11.142 -18.713 15.605 1.00 89.50 297 TYR A C 1
ATOM 2351 O O . TYR A 1 297 ? -10.579 -19.508 14.847 1.00 89.50 297 TYR A O 1
ATOM 2359 N N . PRO A 1 298 ? -12.163 -19.101 16.402 1.00 90.62 298 PRO A N 1
ATOM 2360 C CA . PRO A 1 298 ? -12.549 -20.504 16.589 1.00 90.62 298 PRO A CA 1
ATOM 2361 C C . PRO A 1 298 ? -12.908 -21.245 15.300 1.00 90.62 298 PRO A C 1
ATOM 2363 O O . PRO A 1 298 ? -12.536 -22.400 15.138 1.00 90.62 298 PRO A O 1
ATOM 2366 N N . SER A 1 299 ? -13.585 -20.578 14.360 1.00 90.44 299 SER A N 1
ATOM 2367 C CA . SER A 1 299 ? -13.988 -21.176 13.079 1.00 90.44 299 SER A CA 1
ATOM 2368 C C . SER A 1 299 ? -12.813 -21.536 12.171 1.00 90.44 299 SER A C 1
ATOM 2370 O O . SER A 1 299 ? -12.974 -22.342 11.261 1.00 90.44 299 SER A O 1
ATOM 2372 N N . ARG A 1 300 ? -11.645 -20.930 12.406 1.00 84.56 300 ARG A N 1
ATOM 2373 C CA . ARG A 1 300 ? -10.427 -21.133 11.616 1.00 84.56 300 ARG A CA 1
ATOM 2374 C C . ARG A 1 300 ? -9.334 -21.868 12.386 1.00 84.56 300 ARG A C 1
ATOM 2376 O O . ARG A 1 300 ? -8.356 -22.281 11.782 1.00 84.56 300 ARG A O 1
ATOM 2383 N N . GLY A 1 301 ? -9.468 -22.002 13.705 1.00 88.06 301 GLY A N 1
ATOM 2384 C CA . GLY A 1 301 ? -8.452 -22.637 14.536 1.00 88.06 301 GLY A CA 1
ATOM 2385 C C . GLY A 1 301 ? -7.118 -21.877 14.585 1.00 88.06 301 GLY A C 1
ATOM 2386 O O . GLY A 1 301 ? -6.083 -22.504 14.796 1.00 88.06 301 GLY A O 1
ATOM 2387 N N . VAL A 1 302 ? -7.112 -20.550 14.383 1.00 87.69 302 VAL A N 1
ATOM 2388 C CA . VAL A 1 302 ? -5.879 -19.736 14.339 1.00 87.69 302 VAL A CA 1
ATOM 2389 C C . VAL A 1 302 ? -5.975 -18.452 15.166 1.00 87.69 302 VAL A C 1
ATOM 2391 O O . VAL A 1 302 ? -7.057 -17.888 15.350 1.00 87.69 302 VAL A O 1
ATOM 2394 N N . HIS A 1 303 ? -4.823 -17.964 15.636 1.00 89.69 303 HIS A N 1
ATOM 2395 C CA . HIS A 1 303 ? -4.677 -16.614 16.184 1.00 89.69 303 HIS A CA 1
ATOM 2396 C C . HIS A 1 303 ? -4.314 -15.630 15.068 1.00 89.69 303 HIS A C 1
ATOM 2398 O O . HIS A 1 303 ? -3.474 -15.945 14.224 1.00 89.69 303 HIS A O 1
ATOM 2404 N N . ARG A 1 304 ? -4.944 -14.450 15.052 1.00 90.31 304 ARG A N 1
ATOM 2405 C CA . ARG A 1 304 ? -4.641 -13.377 14.094 1.00 90.31 304 ARG A CA 1
ATOM 2406 C C . ARG A 1 304 ? -4.388 -12.051 14.816 1.00 90.31 304 ARG A C 1
ATOM 2408 O O . ARG A 1 304 ? -5.109 -11.753 15.774 1.00 90.31 304 ARG A O 1
ATOM 2415 N N . PRO A 1 305 ? -3.439 -11.223 14.346 1.00 92.94 305 PRO A N 1
ATOM 2416 C CA . PRO A 1 305 ? -3.242 -9.887 14.892 1.00 92.94 305 PRO A CA 1
ATOM 2417 C C . PRO A 1 305 ? -4.445 -8.980 14.601 1.00 92.94 305 PRO A C 1
ATOM 2419 O O . PRO A 1 305 ? -4.844 -8.803 13.452 1.00 92.94 305 PRO A O 1
ATOM 2422 N N . VAL A 1 306 ? -4.991 -8.362 15.646 1.00 94.88 306 VAL A N 1
ATOM 2423 C CA . VAL A 1 306 ? -6.008 -7.306 15.562 1.00 94.88 306 VAL A CA 1
ATOM 2424 C C . VAL A 1 306 ? -5.484 -6.079 16.295 1.00 94.88 306 VAL A C 1
ATOM 2426 O O . VAL A 1 306 ? -4.953 -6.194 17.402 1.00 94.88 306 VAL A O 1
ATOM 2429 N N . TRP A 1 307 ? -5.612 -4.909 15.681 1.00 95.62 307 TRP A N 1
ATOM 2430 C CA . TRP A 1 307 ? -5.209 -3.647 16.277 1.00 95.62 307 TRP A CA 1
ATOM 2431 C C . TRP A 1 307 ? -6.292 -3.148 17.227 1.00 95.62 307 TRP A C 1
ATOM 2433 O O . TRP A 1 307 ? -7.431 -2.886 16.832 1.00 95.62 307 TRP A O 1
ATOM 2443 N N . ILE A 1 308 ? -5.924 -2.982 18.492 1.00 93.38 308 ILE A N 1
ATOM 2444 C CA . ILE A 1 308 ? -6.762 -2.330 19.488 1.00 93.38 308 ILE A CA 1
ATOM 2445 C C . ILE A 1 308 ? -6.411 -0.848 19.468 1.00 93.38 308 ILE A C 1
ATOM 2447 O O . ILE A 1 308 ? -5.298 -0.463 19.828 1.00 93.38 308 ILE A O 1
ATOM 2451 N N . ALA A 1 309 ? -7.352 -0.015 19.025 1.00 89.00 309 ALA A N 1
ATOM 2452 C CA . ALA A 1 309 ? -7.154 1.427 18.980 1.00 89.00 309 ALA A CA 1
ATOM 2453 C C . ALA A 1 309 ? -6.961 2.013 20.397 1.00 89.00 309 ALA A C 1
ATOM 2455 O O . ALA A 1 309 ? -7.493 1.462 21.373 1.00 89.00 309 ALA A O 1
ATOM 2456 N N . PRO A 1 310 ? -6.227 3.136 20.529 1.00 87.25 310 PRO A N 1
ATOM 2457 C CA . PRO A 1 310 ? -6.107 3.826 21.804 1.00 87.25 310 PRO A CA 1
ATOM 2458 C C . PRO A 1 310 ? -7.482 4.177 22.384 1.00 87.25 310 PRO A C 1
ATOM 2460 O O . PRO A 1 310 ? -8.348 4.683 21.668 1.00 87.25 310 PRO A O 1
ATOM 2463 N N . HIS A 1 311 ? -7.677 3.928 23.676 1.00 84.62 311 HIS A N 1
ATOM 2464 C CA . HIS A 1 311 ? -8.939 4.193 24.371 1.00 84.62 311 HIS A CA 1
ATOM 2465 C C . HIS A 1 311 ? -8.696 4.570 25.833 1.00 84.62 311 HIS A C 1
ATOM 2467 O O . HIS A 1 311 ? -7.618 4.345 26.384 1.00 84.62 311 HIS A O 1
ATOM 2473 N N . ILE A 1 312 ? -9.706 5.171 26.461 1.00 86.12 312 ILE A N 1
ATOM 2474 C CA . ILE A 1 312 ? -9.674 5.513 27.884 1.00 86.12 312 ILE A CA 1
ATOM 2475 C C . ILE A 1 312 ? -10.196 4.319 28.681 1.00 86.12 312 ILE A C 1
ATOM 2477 O O . ILE A 1 312 ? -11.242 3.764 28.348 1.00 86.12 312 ILE A O 1
ATOM 2481 N N . LYS A 1 313 ? -9.479 3.951 29.743 1.00 85.19 313 LYS A N 1
ATOM 2482 C CA . LYS A 1 313 ? -9.892 2.938 30.719 1.00 85.19 313 LYS A CA 1
ATOM 2483 C C . LYS A 1 313 ? -10.045 3.575 32.099 1.00 85.19 313 LYS A C 1
ATOM 2485 O O . LYS A 1 313 ? -9.293 4.487 32.426 1.00 85.19 313 LYS A O 1
ATOM 2490 N N . GLY A 1 314 ? -10.988 3.073 32.894 1.00 84.44 314 GLY A N 1
ATOM 2491 C CA . GLY A 1 314 ? -11.326 3.576 34.231 1.00 84.44 314 GLY A CA 1
ATOM 2492 C C . GLY A 1 314 ? -12.780 4.063 34.305 1.00 84.44 314 GLY A C 1
ATOM 2493 O O . GLY A 1 314 ? -13.423 4.183 33.259 1.00 84.44 314 GLY A O 1
ATOM 2494 N N . PRO A 1 315 ? -13.318 4.330 35.509 1.00 82.56 315 PRO A N 1
ATOM 2495 C CA . PRO A 1 315 ? -14.707 4.748 35.665 1.00 82.56 315 PRO A CA 1
ATOM 2496 C C . PRO A 1 315 ? -14.965 6.074 34.962 1.00 82.56 315 PRO A C 1
ATOM 2498 O O . PRO A 1 315 ? -14.102 6.955 34.925 1.00 82.56 315 PRO A O 1
ATOM 2501 N N . GLU A 1 316 ? -16.164 6.231 34.414 1.00 80.06 316 GLU A N 1
ATOM 2502 C CA . GLU A 1 316 ? -16.580 7.495 33.819 1.00 80.06 316 GLU A CA 1
ATOM 2503 C C . GLU A 1 316 ? -16.567 8.624 34.863 1.00 80.06 316 GLU A C 1
ATOM 2505 O O . GLU A 1 316 ? -17.015 8.454 35.994 1.00 80.06 316 GLU A O 1
ATOM 2510 N N . GLY A 1 317 ? -16.000 9.776 34.497 1.00 80.19 317 GLY A N 1
ATOM 2511 C CA . GLY A 1 317 ? -15.897 10.941 35.380 1.00 80.19 317 GLY A CA 1
ATOM 2512 C C . GLY A 1 317 ? -14.757 10.898 36.407 1.00 80.19 317 GLY A C 1
ATOM 2513 O O . GLY A 1 317 ? -14.545 11.895 37.098 1.00 80.19 317 GLY A O 1
ATOM 2514 N N . ALA A 1 318 ? -13.994 9.803 36.501 1.00 84.69 318 ALA A N 1
ATOM 2515 C CA . ALA A 1 318 ? -12.827 9.745 37.379 1.00 84.69 318 ALA A CA 1
ATOM 2516 C C . ALA A 1 318 ? -11.658 10.616 36.853 1.00 84.69 318 ALA A C 1
ATOM 2518 O O . ALA A 1 318 ? -11.524 10.801 35.640 1.00 84.69 318 ALA A O 1
ATOM 2519 N N . PRO A 1 319 ? -10.781 11.152 37.728 1.00 86.44 319 PRO A N 1
ATOM 2520 C CA . PRO A 1 319 ? -9.651 11.980 37.308 1.00 86.44 319 PRO A CA 1
ATOM 2521 C C . PRO A 1 319 ? -8.694 11.250 36.359 1.00 86.44 319 PRO A C 1
ATOM 2523 O O . PRO A 1 319 ? -8.364 10.084 36.572 1.00 86.44 319 PRO A O 1
ATOM 2526 N N . MET A 1 320 ? -8.203 11.954 35.339 1.00 85.38 320 MET A N 1
ATOM 2527 C CA . MET A 1 320 ? -7.259 11.400 34.368 1.00 85.38 320 MET A CA 1
ATOM 2528 C C . MET A 1 320 ? -5.832 11.355 34.931 1.00 85.38 320 MET A C 1
ATOM 2530 O O . MET A 1 320 ? -5.265 12.388 35.288 1.00 85.38 320 MET A O 1
ATOM 2534 N N . LEU A 1 321 ? -5.219 10.173 34.964 1.00 83.06 321 LEU A N 1
ATOM 2535 C CA . LEU A 1 321 ? -3.811 9.984 35.304 1.00 83.06 321 LEU A CA 1
ATOM 2536 C C . LEU A 1 321 ? -2.922 10.446 34.148 1.00 83.06 321 LEU A C 1
ATOM 2538 O O . LEU A 1 321 ? -3.044 9.968 33.021 1.00 83.06 321 LEU A O 1
ATOM 2542 N N . GLY A 1 322 ? -1.991 11.352 34.456 1.00 69.31 322 GLY A N 1
ATOM 2543 C CA . GLY A 1 322 ? -0.914 11.752 33.545 1.00 69.31 322 GLY A CA 1
ATOM 2544 C C . GLY A 1 322 ? -1.299 12.734 32.433 1.00 69.31 322 GLY A C 1
ATOM 2545 O O . GLY A 1 322 ? -0.538 12.865 31.481 1.00 69.31 322 GLY A O 1
ATOM 2546 N N . GLY A 1 323 ? -2.446 13.419 32.521 1.00 55.53 323 GLY A N 1
ATOM 2547 C CA . GLY A 1 323 ? -2.835 14.448 31.552 1.00 55.53 323 GLY A CA 1
ATOM 2548 C C . GLY A 1 323 ? -2.699 15.869 32.099 1.00 55.53 323 GLY A C 1
ATOM 2549 O O . GLY A 1 323 ? -3.464 16.260 32.980 1.00 55.53 323 GLY A O 1
ATOM 2550 N N . GLU A 1 324 ? -1.803 16.680 31.527 1.00 46.00 324 GLU A N 1
ATOM 2551 C CA . GLU A 1 324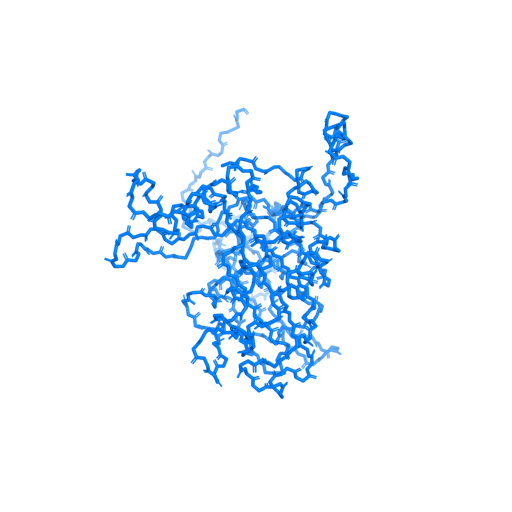 ? -2.036 18.128 31.478 1.00 46.00 324 GLU A CA 1
ATOM 2552 C C . GLU A 1 324 ? -3.323 18.385 30.679 1.00 46.00 324 GLU A C 1
ATOM 2554 O O . GLU A 1 324 ? -3.548 17.806 29.613 1.00 46.00 324 GLU A O 1
ATOM 2559 N N . LYS A 1 325 ? -4.197 19.247 31.207 1.00 42.84 325 LYS A N 1
ATOM 2560 C CA . LYS A 1 325 ? -5.418 19.681 30.521 1.00 42.84 325 LYS A CA 1
ATOM 2561 C C . LYS A 1 325 ? -5.043 20.455 29.256 1.00 42.84 325 LYS A C 1
ATOM 2563 O O . LYS A 1 325 ? -4.739 21.642 29.329 1.00 42.84 325 LYS A O 1
ATOM 2568 N N . VAL A 1 326 ? -5.128 19.824 28.088 1.00 44.03 326 VAL A N 1
ATOM 2569 C CA . VAL A 1 326 ? -5.064 20.559 26.820 1.00 44.03 326 VAL A CA 1
ATOM 2570 C C . VAL A 1 326 ? -6.443 21.162 26.555 1.00 44.03 326 VAL A C 1
ATOM 2572 O O . VAL A 1 326 ? -7.376 20.478 26.136 1.00 44.03 326 VAL A O 1
ATOM 2575 N N . HIS A 1 327 ? -6.591 22.456 26.837 1.00 33.72 327 HIS A N 1
ATOM 2576 C CA . HIS A 1 327 ? -7.746 23.232 26.399 1.00 33.72 327 HIS A CA 1
ATOM 2577 C C . HIS A 1 327 ? -7.701 23.357 24.872 1.00 33.72 327 HIS A C 1
ATOM 2579 O O . HIS A 1 327 ? -6.913 24.130 24.331 1.00 33.72 327 HIS A O 1
ATOM 2585 N N . ALA A 1 328 ? -8.540 22.598 24.168 1.00 32.31 328 ALA A N 1
ATOM 2586 C CA . ALA A 1 328 ? -8.752 22.811 22.743 1.00 32.31 328 ALA A CA 1
ATOM 2587 C C . ALA A 1 328 ? -9.417 24.184 22.543 1.00 32.31 328 ALA A C 1
ATOM 2589 O O . ALA A 1 328 ? -10.594 24.368 22.852 1.00 32.31 328 ALA A O 1
ATOM 2590 N N . TRP A 1 329 ? -8.651 25.159 22.051 1.00 29.56 329 TRP A N 1
ATOM 2591 C CA . TRP A 1 329 ? -9.199 26.407 21.533 1.00 29.56 329 TRP A CA 1
ATOM 2592 C C . TRP A 1 329 ? -9.940 26.107 20.232 1.00 29.56 329 TRP A C 1
ATOM 2594 O O . TRP A 1 329 ? -9.335 25.702 19.240 1.00 29.56 329 TRP A O 1
ATOM 2604 N N . VAL A 1 330 ? -11.255 26.307 20.244 1.00 36.84 330 VAL A N 1
ATOM 2605 C CA . VAL A 1 330 ? -12.054 26.389 19.021 1.00 36.84 330 VAL A CA 1
ATOM 2606 C C . VAL A 1 330 ? -11.724 27.732 18.368 1.00 36.84 330 VAL A C 1
ATOM 2608 O O . VAL A 1 330 ? -11.859 28.772 19.015 1.00 36.84 330 VAL A O 1
ATOM 2611 N N . ARG A 1 331 ? -11.252 27.707 17.121 1.00 35.38 331 ARG A N 1
ATOM 2612 C CA . ARG A 1 331 ? -11.123 28.893 16.270 1.00 35.38 331 ARG A CA 1
ATOM 2613 C C . ARG A 1 331 ? -12.145 28.842 15.154 1.00 35.38 331 ARG A C 1
ATOM 2615 O O . ARG A 1 331 ? -12.317 27.735 14.595 1.00 35.38 331 ARG A O 1
#

Secondary structure (DSSP, 8-state):
----GGGHHHHHHHHHHHHTSHHHHHHHHHHHHHHTBS-STTHHHHHHHHHHHHHHPEEEEE-HHHHHHHHHHHTT-------GGGSSSSSEEEEEEEEE--SS--TTSPPPP-EEEEEEEEPP--S-BSS-GGG-TT-EEEEEEEEEHHHHHHHTT----TTSS-SHHHHHHHHHTT--SEEEEEEEEEE--SSS--EE--TT-SSPEETTS-SHHHHHHHHHHHHHHHHTSTTEEEEEPP--HHHHHHHHHTT-----EEEEEEPPPP--------SS--SSBEEEPPEEEEEEETTTTEEEEEEE--EEES-TTPPBTT---------

Organism: NCBI:txid2219224

Solvent-accessible surface area (backbone atoms only — not comparable to full-atom values): 18622 Å² total; per-residue (Å²): 136,93,80,54,64,81,45,45,57,56,52,43,47,38,41,24,53,46,25,64,31,78,66,16,19,50,54,42,24,55,51,38,48,55,22,46,30,70,59,77,86,41,14,55,63,53,12,43,51,50,20,53,46,44,72,64,28,45,39,35,29,30,35,45,69,33,28,49,46,15,52,65,50,23,79,63,58,73,78,50,53,61,49,77,85,51,41,89,48,76,33,27,34,39,36,33,67,35,58,50,67,68,70,72,60,44,100,85,69,45,71,52,73,47,37,32,34,40,34,41,24,74,51,75,87,81,71,59,52,65,50,68,70,80,66,33,82,73,38,34,33,34,35,42,36,21,24,45,37,70,59,50,46,51,70,72,69,47,73,85,60,92,90,78,60,78,71,60,49,54,54,48,51,63,55,52,76,71,50,36,74,49,36,78,79,48,64,40,41,34,34,35,30,94,48,51,51,36,29,36,40,53,64,83,59,87,59,65,44,46,42,85,42,86,54,72,69,25,38,55,48,37,26,50,52,32,36,30,49,43,68,75,35,88,60,33,39,80,46,71,55,83,75,50,75,69,55,51,55,54,33,50,77,72,75,42,74,91,63,80,28,38,37,34,34,60,44,79,80,74,96,60,74,57,80,72,94,56,101,66,90,60,81,37,19,36,78,44,73,59,46,65,40,76,43,78,38,81,95,73,75,45,70,42,84,42,79,43,72,62,44,51,40,46,49,89,91,36,57,63,60,92,62,81,86,78,78,81,79,87,128

Foldseek 3Di:
DDDDLLCLLVLLLLQLVCLQDPNVLVVQLVQCCQFKAVDSVCSNVRSNVVSVLSNPAAAEEEEQVLLVQLLVQLVFDDQAQDDCVLFPDQKHKYFYNHWDFQDDQDPVRDGGATFGMKIKHFDDDPHHILEDCVQAPPGKMKMWTKGFLVSVCVVVVPPPDPDDDPDVVVVVVVSSVSHRRMDTDHIWIWHSGPDSWTFTRTRPGHDGHTLVPSDDPSSVVSSVSSSSNCQPDPQKDKDWDDDDPVSCVVCVVVVGHRHTHIYIYGDDDDQDADADPDPDADQEKEKDQKHWDQDDDVVVRGTDTDIDHIYIYHDPPHHYPPDDDDDDDDD

pLDDT: mean 78.34, std 17.64, range [29.56, 98.75]

Radius of gyration: 22.37 Å; Cα contacts (8 Å, |Δi|>4): 597; chains: 1; bounding box: 49×55×65 Å

Mean predicted aligned error: 9.76 Å